Protein AF-0000000076593995 (afdb_homodimer)

Organism: Saccharopolyspora spinosa (NCBI:txid60894)

Solvent-accessible surface area (backbone atoms only — not comparable to full-atom values): 10752 Å² total; per-residue (Å²): 132,78,70,62,61,59,55,55,51,54,50,50,51,49,49,51,52,49,52,53,45,51,51,53,41,52,53,42,49,52,49,44,52,52,41,50,53,51,43,52,53,44,51,52,49,40,23,54,47,40,37,48,39,24,49,47,29,43,75,71,74,43,63,61,73,55,68,71,59,53,50,52,48,37,57,72,29,42,87,59,43,74,54,16,43,54,48,34,51,42,53,53,50,53,18,68,48,81,71,78,123,133,79,69,62,61,58,54,53,51,53,51,50,52,52,50,52,51,49,50,51,44,51,51,51,41,53,53,42,50,53,49,44,53,52,41,50,54,50,44,50,52,44,51,53,50,41,22,53,45,40,35,50,40,26,51,48,29,43,74,70,72,42,62,60,73,54,66,72,58,52,51,51,50,36,58,72,28,42,87,59,42,74,54,17,42,53,48,33,49,42,53,54,50,54,18,68,48,82,69,77,124

Secondary structure (DSSP, 8-state):
-TTHHHHHHHHHHHHHHHHHHHHHHHHHHHHHHHHHHHHHHHHHHHHHHHHHHHHHHHHTT--S--HHHHHHHHHHTGGGTHHHHHHHHHHHHHHH-----/-TTHHHHHHHHHHHHHHHHHHHHHHHHHHHHHHHHHHHHHHHHHHHHHHHHHHHHHHHHTT--S--HHHHHHHHHHTGGGTHHHHHHHHHHHHHHH-----

InterPro domains:
  IPR002701 Chorismate mutase II, prokaryotic-type [PF01817] (29-83)
  IPR002701 Chorismate mutase II, prokaryotic-type [PS51168] (19-101)
  IPR002701 Chorismate mutase II, prokaryotic-type [SM00830] (29-89)
  IPR010958 Chorismate mutase, high GC Gram-positive bacteria/archaeal [TIGR01808] (25-97)
  IPR036263 Chorismate mutase type II superfamily [SSF48600] (22-83)
  IPR036979 Chorismate mutase domain superfamily [G3DSA:1.20.59.10] (12-100)

Sequence (202 aa):
MNATVDGDQQQSESASAKQAAAEAISNFREEIDHLDAEILRLVKRRAEVSRQVGQARMAAGGPRIVYNREMDVLARYRELGPEGRELAMILLRLGRGRLGHMNATVDGDQQQSESASAKQAAAEAISNFREEIDHLDAEILRLVKRRAEVSRQVGQARMAAGGPRIVYNREMDVLARYRELGPEGRELAMILLRLGRGRLGH

Radius of gyration: 25.55 Å; Cα contacts (8 Å, |Δi|>4): 150; chains: 2; bounding box: 29×110×51 Å

Foldseek 3Di:
DPVVVVVVVVVVVVVVVVVVVVVVVVVVVVVVVVVVVVVVVVLVVLLVVLLVQLVVQVVVVHHSDDVVVLVVLQVVQCVVPPVSNVVSVVSVVSNVPDPDD/DPVPVVVVVVVVVVVVVVVVVVVVVVVVVVVVVVVVVVVVVVLVVLLVVLLVQLVVQVVVVHHSDDVVVLVVLQVVQCVVPPVSNVVSVVSVVSNNPDPDD

Structure (mmCIF, N/CA/C/O backbone):
data_AF-0000000076593995-model_v1
#
loop_
_entity.id
_entity.type
_entity.pdbx_description
1 polymer 'Chorismate mutase'
#
loop_
_atom_site.group_PDB
_atom_site.id
_atom_site.type_symbol
_atom_site.label_atom_id
_atom_site.label_alt_id
_atom_site.label_comp_id
_atom_site.label_asym_id
_atom_site.label_entity_id
_atom_site.label_seq_id
_atom_site.pdbx_PDB_ins_code
_atom_site.Cartn_x
_atom_site.Cartn_y
_atom_site.Cartn_z
_atom_site.occupancy
_atom_site.B_iso_or_equiv
_atom_site.auth_seq_id
_atom_site.auth_comp_id
_atom_site.auth_asym_id
_atom_site.auth_atom_id
_atom_site.pdbx_PDB_model_num
ATOM 1 N N . MET A 1 1 ? -4.336 -55.625 -26.953 1 42.84 1 MET A N 1
ATOM 2 C CA . MET A 1 1 ? -3.762 -54.469 -27.656 1 42.84 1 MET A CA 1
ATOM 3 C C . MET A 1 1 ? -4.445 -53.188 -27.234 1 42.84 1 MET A C 1
ATOM 5 O O . MET A 1 1 ? -4.344 -52.188 -27.922 1 42.84 1 MET A O 1
ATOM 9 N N . ASN A 1 2 ? -5.492 -53.219 -26.391 1 51.91 2 ASN A N 1
ATOM 10 C CA . ASN A 1 2 ? -6.395 -52.156 -26 1 51.91 2 ASN A CA 1
ATOM 11 C C . ASN A 1 2 ? -5.703 -51.156 -25.078 1 51.91 2 ASN A C 1
ATOM 13 O O . ASN A 1 2 ? -6.367 -50.438 -24.312 1 51.91 2 ASN A O 1
ATOM 17 N N . ALA A 1 3 ? -4.449 -51.219 -24.844 1 63.91 3 ALA A N 1
ATOM 18 C CA . ALA A 1 3 ? -3.684 -50.375 -23.938 1 63.91 3 ALA A CA 1
ATOM 19 C C . ALA A 1 3 ? -3.621 -48.938 -24.422 1 63.91 3 ALA A C 1
ATOM 21 O O . ALA A 1 3 ? -3.113 -48.062 -23.734 1 63.91 3 ALA A O 1
ATOM 22 N N . THR A 1 4 ? -3.951 -48.688 -25.688 1 59.22 4 THR A N 1
ATOM 23 C CA . THR A 1 4 ? -3.652 -47.406 -26.281 1 59.22 4 THR A CA 1
ATOM 24 C C . THR A 1 4 ? -4.676 -46.344 -25.844 1 59.22 4 THR A C 1
ATOM 26 O O . THR A 1 4 ? -4.402 -45.156 -25.859 1 59.22 4 THR A O 1
ATOM 29 N N . VAL A 1 5 ? -5.918 -46.781 -25.422 1 61.06 5 VAL A N 1
ATOM 30 C CA . VAL A 1 5 ? -6.992 -45.812 -25.172 1 61.06 5 VAL A CA 1
ATOM 31 C C . VAL A 1 5 ? -6.719 -45.062 -23.859 1 61.06 5 VAL A C 1
ATOM 33 O O . VAL A 1 5 ? -7.121 -43.906 -23.703 1 61.06 5 VAL A O 1
ATOM 36 N N . ASP A 1 6 ? -5.957 -45.875 -22.984 1 62.78 6 ASP A N 1
ATOM 37 C CA . ASP A 1 6 ? -5.797 -45.219 -21.688 1 62.78 6 ASP A CA 1
ATOM 38 C C . ASP A 1 6 ? -4.836 -44.031 -21.781 1 62.78 6 ASP A C 1
ATOM 40 O O . ASP A 1 6 ? -4.965 -43.062 -21.031 1 62.78 6 ASP A O 1
ATOM 44 N N . GLY A 1 7 ? -3.949 -44.125 -22.766 1 65.38 7 GLY A N 1
ATOM 45 C CA . GLY A 1 7 ? -2.959 -43.062 -22.906 1 65.38 7 GLY A CA 1
ATOM 46 C C . GLY A 1 7 ? -3.547 -41.75 -23.406 1 65.38 7 GLY A C 1
ATOM 47 O O . GLY A 1 7 ? -3.17 -40.688 -22.938 1 65.38 7 GLY A O 1
ATOM 48 N N . ASP A 1 8 ? -4.578 -41.938 -24.312 1 66.62 8 ASP A N 1
ATOM 49 C CA . ASP A 1 8 ? -5.184 -40.75 -24.906 1 66.62 8 ASP A CA 1
ATOM 50 C C . ASP A 1 8 ? -6.039 -40 -23.891 1 66.62 8 ASP A C 1
ATOM 52 O O . ASP A 1 8 ? -6.066 -38.75 -23.875 1 66.62 8 ASP A O 1
ATOM 56 N N . GLN A 1 9 ? -6.707 -40.812 -23.016 1 65.56 9 GLN A N 1
ATOM 57 C CA . GLN A 1 9 ? -7.574 -40.188 -22.016 1 65.56 9 GLN A CA 1
ATOM 58 C C . GLN A 1 9 ? -6.758 -39.469 -20.953 1 65.56 9 GLN A C 1
ATOM 60 O O . GLN A 1 9 ? -7.137 -38.375 -20.516 1 65.56 9 GLN A O 1
ATOM 65 N N . GLN A 1 10 ? -5.641 -40.094 -20.531 1 70.25 10 GLN A N 1
ATOM 66 C CA . GLN A 1 10 ? -4.777 -39.438 -19.547 1 70.25 10 GLN A CA 1
ATOM 67 C C . GLN A 1 10 ? -4.141 -38.188 -20.109 1 70.25 10 GLN A C 1
ATOM 69 O O . GLN A 1 10 ? -4.016 -37.188 -19.406 1 70.25 10 GLN A O 1
ATOM 74 N N . GLN A 1 11 ? -3.83 -38.281 -21.391 1 70.88 11 GLN A N 1
ATOM 75 C CA . GLN A 1 11 ? -3.25 -37.094 -22.031 1 70.88 11 GLN A CA 1
ATOM 76 C C . GLN A 1 11 ? -4.285 -35.969 -22.188 1 70.88 11 GLN A C 1
ATOM 78 O O . GLN A 1 11 ? -3.969 -34.812 -22.031 1 70.88 11 GLN A O 1
ATOM 83 N N . SER A 1 12 ? -5.605 -36.406 -22.531 1 74.88 12 SER A N 1
ATOM 84 C CA . SER A 1 12 ? -6.68 -35.438 -22.703 1 74.88 12 SER A CA 1
ATOM 85 C C . SER A 1 12 ? -7.047 -34.781 -21.375 1 74.88 12 SER A C 1
ATOM 87 O O . SER A 1 12 ? -7.273 -33.562 -21.312 1 74.88 12 SER A O 1
ATOM 89 N N . GLU A 1 13 ? -7.043 -35.531 -20.25 1 72.5 13 GLU A N 1
ATOM 90 C CA . GLU A 1 13 ? -7.359 -34.969 -18.938 1 72.5 13 GLU A CA 1
ATOM 91 C C . GLU A 1 13 ? -6.254 -34.062 -18.438 1 72.5 13 GLU A C 1
ATOM 93 O O . GLU A 1 13 ? -6.535 -33 -17.875 1 72.5 13 GLU A O 1
ATOM 98 N N . SER A 1 14 ? -5.094 -34.531 -18.766 1 77.56 14 SER A N 1
ATOM 99 C CA . SER A 1 14 ? -3.939 -33.719 -18.391 1 77.56 14 SER A CA 1
ATOM 100 C C . SER A 1 14 ? -3.924 -32.406 -19.172 1 77.56 14 SER A C 1
ATOM 102 O O . SER A 1 14 ? -3.662 -31.359 -18.594 1 77.56 14 SER A O 1
ATOM 104 N N . ALA A 1 15 ? -4.355 -32.469 -20.391 1 82 15 ALA A N 1
ATOM 105 C CA . ALA A 1 15 ? -4.406 -31.266 -21.219 1 82 15 ALA A CA 1
ATOM 106 C C . ALA A 1 15 ? -5.52 -30.328 -20.766 1 82 15 ALA A C 1
ATOM 108 O O . ALA A 1 15 ? -5.34 -29.109 -20.75 1 82 15 ALA A O 1
ATOM 109 N N . SER A 1 16 ? -6.602 -30.891 -20.453 1 83.12 16 SER A N 1
ATOM 110 C CA . SER A 1 16 ? -7.73 -30.094 -19.969 1 83.12 16 SER A CA 1
ATOM 111 C C . SER A 1 16 ? -7.422 -29.438 -18.625 1 83.12 16 SER A C 1
ATOM 113 O O . SER A 1 16 ? -7.777 -28.281 -18.391 1 83.12 16 SER A O 1
ATOM 115 N N . ALA A 1 17 ? -6.809 -30.172 -17.75 1 83.12 17 ALA A N 1
ATOM 116 C CA . ALA A 1 17 ? -6.414 -29.641 -16.453 1 83.12 17 ALA A CA 1
ATOM 117 C C . ALA A 1 17 ? -5.371 -28.547 -16.594 1 83.12 17 ALA A C 1
ATOM 119 O O . ALA A 1 17 ? -5.422 -27.531 -15.883 1 83.12 17 ALA A O 1
ATOM 120 N N . LYS A 1 18 ? -4.551 -28.688 -17.453 1 85 18 LYS A N 1
ATOM 121 C CA . LYS A 1 18 ? -3.529 -27.688 -17.703 1 85 18 LYS A CA 1
ATOM 122 C C . LYS A 1 18 ? -4.148 -26.406 -18.281 1 85 18 LYS A C 1
ATOM 124 O O . LYS A 1 18 ? -3.742 -25.297 -17.922 1 85 18 LYS A O 1
ATOM 129 N N . GLN A 1 19 ? -5.098 -26.516 -19.141 1 87.62 19 GLN A N 1
ATOM 130 C CA . GLN A 1 19 ? -5.781 -25.344 -19.703 1 87.62 19 GLN A CA 1
ATOM 131 C C . GLN A 1 19 ? -6.57 -24.609 -18.625 1 87.62 19 GLN A C 1
ATOM 133 O O . GLN A 1 19 ? -6.586 -23.375 -18.609 1 87.62 19 GLN A O 1
ATOM 138 N N . ALA A 1 20 ? -7.215 -25.344 -17.781 1 88.5 20 ALA A N 1
ATOM 139 C CA . ALA A 1 20 ? -7.969 -24.734 -16.688 1 88.5 20 ALA A CA 1
ATOM 140 C C . ALA A 1 20 ? -7.043 -23.984 -15.742 1 88.5 20 ALA A C 1
ATOM 142 O O . ALA A 1 20 ? -7.383 -22.891 -15.273 1 88.5 20 ALA A O 1
ATOM 143 N N . ALA A 1 21 ? -5.91 -24.531 -15.5 1 89 21 ALA A N 1
ATOM 144 C CA . ALA A 1 21 ? -4.93 -23.859 -14.648 1 89 21 ALA A CA 1
ATOM 145 C C . ALA A 1 21 ? -4.418 -22.578 -15.289 1 89 21 ALA A C 1
ATOM 147 O O . ALA A 1 21 ? -4.27 -21.562 -14.617 1 89 21 ALA A O 1
ATOM 148 N N . ALA A 1 22 ? -4.246 -22.641 -16.5 1 91.75 22 ALA A N 1
ATOM 149 C CA . ALA A 1 22 ? -3.76 -21.484 -17.219 1 91.75 22 ALA A CA 1
ATOM 150 C C . ALA A 1 22 ? -4.793 -20.359 -17.219 1 91.75 22 ALA A C 1
ATOM 152 O O . ALA A 1 22 ? -4.441 -19.188 -17.062 1 91.75 22 ALA A O 1
ATOM 153 N N . GLU A 1 23 ? -5.977 -20.703 -17.391 1 93.5 23 GLU A N 1
ATOM 154 C CA . GLU A 1 23 ? -7.051 -19.719 -17.359 1 93.5 23 GLU A CA 1
ATOM 155 C C . GLU A 1 23 ? -7.207 -19.109 -15.961 1 93.5 23 GLU A C 1
ATOM 157 O O . GLU A 1 23 ? -7.41 -17.906 -15.82 1 93.5 23 GLU A O 1
ATOM 162 N N . ALA A 1 24 ? -7.121 -19.938 -14.984 1 93.31 24 ALA A N 1
ATOM 163 C CA . ALA A 1 24 ? -7.203 -19.453 -13.609 1 93.31 24 ALA A CA 1
ATOM 164 C C . ALA A 1 24 ? -6.074 -18.469 -13.297 1 93.31 24 ALA A C 1
ATOM 166 O O . ALA A 1 24 ? -6.305 -17.422 -12.695 1 93.31 24 ALA A O 1
ATOM 167 N N . ILE A 1 25 ? -4.934 -18.781 -13.766 1 95.94 25 ILE A N 1
ATOM 168 C CA . ILE A 1 25 ? -3.773 -17.938 -13.523 1 95.94 25 ILE A CA 1
ATOM 169 C C . ILE A 1 25 ? -3.955 -16.594 -14.234 1 95.94 25 ILE A C 1
ATOM 171 O O . ILE A 1 25 ? -3.67 -15.539 -13.656 1 95.94 25 ILE A O 1
ATOM 175 N N . SER A 1 26 ? -4.453 -16.672 -15.414 1 96.12 26 SER A N 1
ATOM 176 C CA . SER A 1 26 ? -4.707 -15.438 -16.156 1 96.12 26 SER A CA 1
ATOM 177 C C . SER A 1 26 ? -5.711 -14.555 -15.43 1 96.12 26 SER A C 1
ATOM 179 O O . SER A 1 26 ? -5.52 -13.344 -15.328 1 96.12 26 SER A O 1
ATOM 181 N N . ASN A 1 27 ? -6.738 -15.141 -14.906 1 97 27 ASN A N 1
ATOM 182 C CA . ASN A 1 27 ? -7.742 -14.406 -14.148 1 97 27 ASN A CA 1
ATOM 183 C C . ASN A 1 27 ? -7.152 -13.812 -12.867 1 97 27 ASN A C 1
ATOM 185 O O . ASN A 1 27 ? -7.461 -12.672 -12.508 1 97 27 ASN A O 1
ATOM 189 N N . PHE A 1 28 ? -6.348 -14.539 -12.195 1 97.06 28 PHE A N 1
ATOM 190 C CA . PHE A 1 28 ? -5.68 -14.055 -10.992 1 97.06 28 PHE A CA 1
ATOM 191 C C . PHE A 1 28 ? -4.77 -12.875 -11.32 1 97.06 28 PHE A C 1
ATOM 193 O O . PHE A 1 28 ? -4.723 -11.898 -10.562 1 97.06 28 PHE A O 1
ATOM 200 N N . ARG A 1 29 ? -4.164 -12.914 -12.438 1 96.69 29 ARG A N 1
ATOM 201 C CA . ARG A 1 29 ? -3.258 -11.844 -12.836 1 96.69 29 ARG A CA 1
ATOM 202 C C . ARG A 1 29 ? -4.027 -10.562 -13.141 1 96.69 29 ARG A C 1
ATOM 204 O O . ARG A 1 29 ? -3.566 -9.461 -12.82 1 96.69 29 ARG A O 1
ATOM 211 N N . GLU A 1 30 ? -5.129 -10.719 -13.719 1 98 30 GLU A N 1
ATOM 212 C CA . GLU A 1 30 ? -5.977 -9.555 -13.961 1 98 30 GLU A CA 1
ATOM 213 C C . GLU A 1 30 ? -6.441 -8.93 -12.648 1 98 30 GLU A C 1
ATO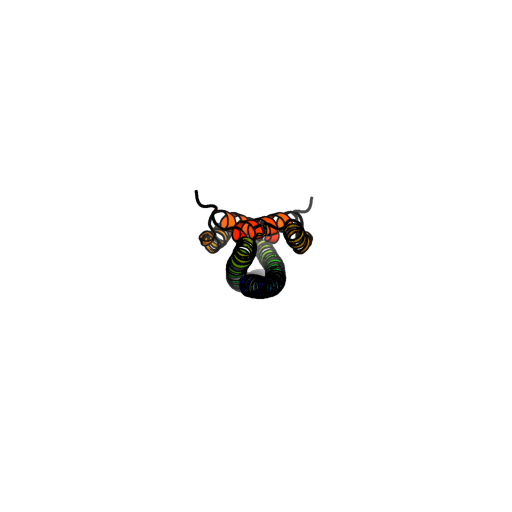M 215 O O . GLU A 1 30 ? -6.496 -7.703 -12.523 1 98 30 GLU A O 1
ATOM 220 N N . GLU A 1 31 ? -6.746 -9.75 -11.75 1 98.62 31 GLU A N 1
ATOM 221 C CA . GLU A 1 31 ? -7.152 -9.234 -10.445 1 98.62 31 GLU A CA 1
ATOM 222 C C . GLU A 1 31 ? -6 -8.508 -9.758 1 98.62 31 GLU A C 1
ATOM 224 O O . GLU A 1 31 ? -6.191 -7.426 -9.195 1 98.62 31 GLU A O 1
ATOM 229 N N . ILE A 1 32 ? -4.812 -9.086 -9.797 1 98.69 32 ILE A N 1
ATOM 230 C CA . ILE A 1 32 ? -3.641 -8.461 -9.188 1 98.69 32 ILE A CA 1
ATOM 231 C C . ILE A 1 32 ? -3.377 -7.109 -9.844 1 98.69 32 ILE A C 1
ATOM 233 O O . ILE A 1 32 ? -3.074 -6.129 -9.164 1 98.69 32 ILE A O 1
ATOM 237 N N . ASP A 1 33 ? -3.572 -7.074 -11.164 1 98.62 33 ASP A N 1
ATOM 238 C CA . ASP A 1 33 ? -3.371 -5.816 -11.875 1 98.62 33 ASP A CA 1
ATOM 239 C C . ASP A 1 33 ? -4.367 -4.758 -11.406 1 98.62 33 ASP A C 1
ATOM 241 O O . ASP A 1 33 ? -4 -3.592 -11.227 1 98.62 33 ASP A O 1
ATOM 245 N N . HIS A 1 34 ? -5.559 -5.129 -11.219 1 98.75 34 HIS A N 1
ATOM 246 C CA . HIS A 1 34 ? -6.578 -4.223 -10.719 1 98.75 34 HIS A CA 1
ATOM 247 C C . HIS A 1 34 ? -6.266 -3.779 -9.289 1 98.75 34 HIS A C 1
ATOM 249 O O . HIS A 1 34 ? -6.34 -2.588 -8.977 1 98.75 34 HIS A O 1
ATOM 255 N N . LEU A 1 35 ? -5.898 -4.688 -8.414 1 98.88 35 LEU A N 1
ATOM 256 C CA . LEU A 1 35 ? -5.559 -4.375 -7.031 1 98.88 35 LEU A CA 1
ATOM 257 C C . LEU A 1 35 ? -4.367 -3.426 -6.961 1 98.88 35 LEU A C 1
ATOM 259 O O . LEU A 1 35 ? -4.383 -2.459 -6.195 1 98.88 35 LEU A O 1
ATOM 263 N N . ASP A 1 36 ? -3.418 -3.689 -7.855 1 98.88 36 ASP A N 1
ATOM 264 C CA . ASP A 1 36 ? -2.246 -2.82 -7.887 1 98.88 36 ASP A CA 1
ATOM 265 C C . ASP A 1 36 ? -2.627 -1.398 -8.289 1 98.88 36 ASP A C 1
ATOM 267 O O . ASP A 1 36 ? -2.131 -0.429 -7.715 1 98.88 36 ASP A O 1
ATOM 271 N N . ALA A 1 37 ? -3.467 -1.284 -9.258 1 98.81 37 ALA A N 1
ATOM 272 C CA . ALA A 1 37 ? -3.902 0.037 -9.703 1 98.81 37 ALA A CA 1
ATOM 273 C C . ALA A 1 37 ? -4.633 0.78 -8.586 1 98.81 37 ALA A C 1
ATOM 275 O O . ALA A 1 37 ? -4.414 1.978 -8.383 1 98.81 37 ALA A O 1
ATOM 276 N N . GLU A 1 38 ? -5.414 0.073 -7.859 1 98.88 38 GLU A N 1
ATOM 277 C CA . GLU A 1 38 ? -6.172 0.685 -6.773 1 98.88 38 GLU A CA 1
ATOM 278 C C . GLU A 1 38 ? -5.266 1.047 -5.602 1 98.88 38 GLU A C 1
ATOM 280 O O . GLU A 1 38 ? -5.406 2.115 -5.004 1 98.88 38 GLU A O 1
ATOM 285 N N . ILE A 1 39 ? -4.344 0.194 -5.266 1 98.94 39 ILE A N 1
ATOM 286 C CA . ILE A 1 39 ? -3.396 0.466 -4.191 1 98.94 39 ILE A CA 1
ATOM 287 C C . ILE A 1 39 ? -2.584 1.716 -4.527 1 98.94 39 ILE A C 1
ATOM 289 O O . ILE A 1 39 ? -2.443 2.613 -3.695 1 98.94 39 ILE A O 1
ATOM 293 N N . LEU A 1 40 ? -2.162 1.77 -5.77 1 98.94 40 LEU A N 1
ATOM 294 C CA . LEU A 1 40 ? -1.374 2.92 -6.199 1 98.94 40 LEU A CA 1
ATOM 295 C C . LEU A 1 40 ? -2.195 4.203 -6.113 1 98.94 40 LEU A C 1
ATOM 297 O O . LEU A 1 40 ? -1.705 5.227 -5.633 1 98.94 40 LEU A O 1
ATOM 301 N N . ARG A 1 41 ? -3.414 4.141 -6.547 1 98.88 41 ARG A N 1
ATOM 302 C CA . ARG A 1 41 ? -4.301 5.301 -6.484 1 98.88 41 ARG A CA 1
ATOM 303 C C . ARG A 1 41 ? -4.492 5.766 -5.047 1 98.88 41 ARG A C 1
ATOM 305 O O . ARG A 1 41 ? -4.398 6.961 -4.758 1 98.88 41 ARG A O 1
ATOM 312 N N . LEU A 1 42 ? -4.703 4.883 -4.152 1 98.94 42 LEU A N 1
ATOM 313 C CA . LEU A 1 42 ? -4.953 5.215 -2.754 1 98.94 42 LEU A CA 1
ATOM 314 C C . LEU A 1 42 ? -3.686 5.738 -2.086 1 98.94 42 LEU A C 1
ATOM 316 O O . LEU A 1 42 ? -3.746 6.664 -1.272 1 98.94 42 LEU A O 1
ATOM 320 N N . VAL A 1 43 ? -2.545 5.199 -2.445 1 98.94 43 VAL A N 1
ATOM 321 C CA . VAL A 1 43 ? -1.271 5.637 -1.886 1 98.94 43 VAL A CA 1
ATOM 322 C C . VAL A 1 43 ? -0.983 7.074 -2.314 1 98.94 43 VAL A C 1
ATOM 324 O O . VAL A 1 43 ? -0.556 7.895 -1.5 1 98.94 43 VAL A O 1
ATOM 327 N N . LYS A 1 44 ? -1.277 7.395 -3.539 1 98.81 44 LYS A N 1
ATOM 328 C CA . LYS A 1 44 ? -1.071 8.75 -4.031 1 98.81 44 LYS A CA 1
ATOM 329 C C . LYS A 1 44 ? -2.006 9.742 -3.332 1 98.81 44 LYS A C 1
ATOM 331 O O . LYS A 1 44 ? -1.582 10.828 -2.932 1 98.81 44 LYS A O 1
ATOM 336 N N . ARG A 1 45 ? -3.191 9.305 -3.172 1 98.88 45 ARG A N 1
ATOM 337 C CA . ARG A 1 45 ? -4.137 10.164 -2.465 1 98.88 45 ARG A CA 1
ATOM 338 C C . ARG A 1 45 ? -3.715 10.367 -1.013 1 98.88 45 ARG A C 1
ATOM 340 O O . ARG A 1 45 ? -3.76 11.484 -0.493 1 98.88 45 ARG A O 1
ATOM 347 N N . ARG A 1 46 ? -3.297 9.391 -0.38 1 98.81 46 ARG A N 1
ATOM 348 C CA . ARG A 1 46 ? -2.855 9.453 1.009 1 98.81 46 ARG A CA 1
ATOM 349 C C . ARG A 1 46 ? -1.672 10.398 1.166 1 98.81 46 ARG A C 1
ATOM 351 O O . ARG A 1 46 ? -1.597 11.148 2.141 1 98.81 46 ARG A O 1
ATOM 358 N N . ALA A 1 47 ? -0.778 10.273 0.228 1 98.56 47 ALA A N 1
ATOM 359 C CA . ALA A 1 47 ? 0.388 11.156 0.273 1 98.56 47 ALA A CA 1
ATOM 360 C C . ALA A 1 47 ? -0.021 12.617 0.134 1 98.56 47 ALA A C 1
ATOM 362 O O . ALA A 1 47 ? 0.484 13.484 0.854 1 98.56 47 ALA A O 1
ATOM 363 N N . GLU A 1 48 ? -0.945 12.828 -0.748 1 98.38 48 GLU A N 1
ATOM 364 C CA . GLU A 1 48 ? -1.448 14.18 -0.963 1 98.38 48 GLU A CA 1
ATOM 365 C C . GLU A 1 48 ? -2.109 14.727 0.297 1 98.38 48 GLU A C 1
ATOM 367 O O . GLU A 1 48 ? -1.811 15.844 0.724 1 98.38 48 GLU A O 1
ATOM 372 N N . VAL A 1 49 ? -2.934 13.961 0.903 1 98.62 49 VAL A N 1
ATOM 373 C CA . VAL A 1 49 ? -3.65 14.383 2.102 1 98.62 49 VAL A CA 1
ATOM 374 C C . VAL A 1 49 ? -2.666 14.578 3.252 1 98.62 49 VAL A C 1
ATOM 376 O O . VAL A 1 49 ? -2.785 15.531 4.023 1 98.62 49 VAL A O 1
ATOM 379 N N . SER A 1 50 ? -1.729 13.742 3.373 1 98.38 50 SER A N 1
ATOM 380 C CA . SER A 1 50 ? -0.714 13.852 4.418 1 98.38 50 SER A CA 1
ATOM 381 C C . SER A 1 50 ? 0.078 15.148 4.289 1 98.38 50 SER A C 1
ATOM 383 O O . SER A 1 50 ? 0.367 15.805 5.289 1 98.38 50 SER A O 1
ATOM 385 N N . ARG A 1 51 ? 0.364 15.516 3.09 1 96.88 51 ARG A N 1
ATOM 386 C CA . ARG A 1 51 ? 1.073 16.766 2.865 1 96.88 51 ARG A CA 1
ATOM 387 C C . ARG A 1 51 ? 0.217 17.969 3.273 1 96.88 51 ARG A C 1
ATOM 389 O O . ARG A 1 51 ? 0.719 18.922 3.867 1 96.88 51 ARG A O 1
ATOM 396 N N . GLN A 1 52 ? -1.012 17.844 3.004 1 96.62 52 GLN A N 1
ATOM 397 C CA . GLN A 1 52 ? -1.931 18.922 3.381 1 96.62 52 GLN A CA 1
ATOM 398 C C . GLN A 1 52 ? -2.021 19.062 4.898 1 96.62 52 GLN A C 1
ATOM 400 O O . GLN A 1 52 ? -2.072 20.172 5.422 1 96.62 52 GLN A O 1
ATOM 405 N N . VAL A 1 53 ? -2.002 17.953 5.594 1 97.19 53 VAL A N 1
ATOM 406 C CA . VAL A 1 53 ? -1.982 17.969 7.051 1 97.19 53 VAL A CA 1
ATOM 407 C C . VAL A 1 53 ? -0.73 18.688 7.543 1 97.19 53 VAL A C 1
ATOM 409 O O . VAL A 1 53 ? -0.811 19.578 8.398 1 97.19 53 VAL A O 1
ATOM 412 N N . GLY A 1 54 ? 0.405 18.266 6.973 1 95.31 54 GLY A N 1
ATOM 413 C CA . GLY A 1 54 ? 1.659 18.891 7.367 1 95.31 54 GLY A CA 1
ATOM 414 C C . GLY A 1 54 ? 1.681 20.391 7.141 1 95.31 54 GLY A C 1
ATOM 415 O O . GLY A 1 54 ? 2.119 21.141 8.008 1 95.31 54 GLY A O 1
ATOM 416 N N . GLN A 1 55 ? 1.136 20.797 6.062 1 94 55 GLN A N 1
ATOM 417 C CA . GLN A 1 55 ? 1.09 22.219 5.719 1 94 55 GLN A CA 1
ATOM 418 C C . GLN A 1 55 ? 0.179 22.984 6.672 1 94 55 GLN A C 1
ATOM 420 O O . GLN A 1 55 ? 0.525 24.078 7.125 1 94 55 GLN A O 1
ATOM 425 N N . ALA A 1 56 ? -0.92 22.438 6.938 1 94.06 56 ALA A N 1
ATOM 426 C CA . ALA A 1 56 ? -1.865 23.078 7.848 1 94.06 56 ALA A CA 1
ATOM 427 C C . ALA A 1 56 ? -1.271 23.219 9.25 1 94.06 56 ALA A C 1
ATOM 429 O O . ALA A 1 56 ? -1.45 24.234 9.906 1 94.06 56 ALA A O 1
ATOM 430 N N . ARG A 1 57 ? -0.596 22.25 9.695 1 95.25 57 ARG A N 1
ATOM 431 C CA . ARG A 1 57 ? 0.03 22.297 11.016 1 95.25 57 ARG A CA 1
ATOM 432 C C . ARG A 1 57 ? 1.11 23.375 11.07 1 95.25 57 ARG A C 1
ATOM 434 O O . ARG A 1 57 ? 1.157 24.156 12.016 1 95.25 57 ARG A O 1
ATOM 441 N N . MET A 1 58 ? 1.89 23.375 10.031 1 93.56 58 MET A N 1
ATOM 442 C CA . MET A 1 58 ? 2.969 24.359 9.984 1 93.56 58 MET A CA 1
ATOM 443 C C . MET A 1 58 ? 2.41 25.781 9.953 1 93.56 58 MET A C 1
ATOM 445 O O . MET A 1 58 ? 2.928 26.672 10.625 1 93.56 58 MET A O 1
ATOM 449 N N . ALA A 1 59 ? 1.346 25.953 9.219 1 91.44 59 ALA A N 1
ATOM 450 C CA . ALA A 1 59 ? 0.703 27.25 9.102 1 91.44 59 ALA A CA 1
ATOM 451 C C . ALA A 1 59 ? 0.132 27.703 10.445 1 91.44 59 ALA A C 1
ATOM 453 O O . ALA A 1 59 ? 0.077 28.906 10.734 1 91.44 59 ALA A O 1
ATOM 454 N N . ALA A 1 60 ? -0.172 26.797 11.297 1 91 60 ALA A N 1
ATOM 455 C CA . ALA A 1 60 ? -0.756 27.094 12.602 1 91 60 ALA A CA 1
ATOM 456 C C . ALA A 1 60 ? 0.317 27.141 13.688 1 91 60 ALA A C 1
ATOM 458 O O . ALA A 1 60 ? 0.005 27.266 14.875 1 91 60 ALA A O 1
ATOM 459 N N . GLY A 1 61 ? 1.552 26.953 13.281 1 91.5 61 GLY A N 1
ATOM 460 C CA . GLY A 1 61 ? 2.66 27.094 14.211 1 91.5 61 GLY A CA 1
ATOM 461 C C . GLY A 1 61 ? 3.045 25.781 14.883 1 91.5 61 GLY A C 1
ATOM 462 O O . GLY A 1 61 ? 3.789 25.781 15.867 1 91.5 61 GLY A O 1
ATOM 463 N N . GLY A 1 62 ? 2.441 24.719 14.391 1 92.44 62 GLY A N 1
ATOM 464 C CA . GLY A 1 62 ? 2.766 23.406 14.938 1 92.44 62 GLY A CA 1
ATOM 465 C C . GLY A 1 62 ? 3.812 22.656 14.125 1 92.44 62 GLY A C 1
ATOM 466 O O . GLY A 1 62 ? 4.258 23.141 13.086 1 92.44 62 GLY A O 1
ATOM 467 N N . PRO A 1 63 ? 4.203 21.578 14.617 1 94.06 63 PRO A N 1
ATOM 468 C CA . PRO A 1 63 ? 5.191 20.766 13.891 1 94.06 63 PRO A CA 1
ATOM 469 C C . PRO A 1 63 ? 4.602 20.062 12.672 1 94.06 63 PRO A C 1
ATOM 471 O O . PRO A 1 63 ? 3.416 19.734 12.656 1 94.06 63 PRO A O 1
ATOM 474 N N . ARG A 1 64 ? 5.406 19.859 11.742 1 93.94 64 ARG A N 1
ATOM 475 C CA . ARG A 1 64 ? 4.984 19.141 10.539 1 93.94 64 ARG A CA 1
ATOM 476 C C . ARG A 1 64 ? 4.695 17.688 10.844 1 93.94 64 ARG A C 1
ATOM 478 O O . ARG A 1 64 ? 3.744 17.109 10.312 1 93.94 64 ARG A O 1
ATOM 485 N N . ILE A 1 65 ? 5.516 17.141 11.805 1 94.94 65 ILE A N 1
ATOM 486 C CA . ILE A 1 65 ? 5.426 15.727 12.133 1 94.94 65 ILE A CA 1
ATOM 487 C C . ILE A 1 65 ? 4.918 15.562 13.562 1 94.94 65 ILE A C 1
ATOM 489 O O . ILE A 1 65 ? 5.383 16.25 14.477 1 94.94 65 ILE A O 1
ATOM 493 N N . VAL A 1 66 ? 3.982 14.68 13.68 1 96.06 66 VAL A N 1
ATOM 494 C CA . VAL A 1 66 ? 3.41 14.375 14.992 1 96.06 66 VAL A CA 1
ATOM 495 C C . VAL A 1 66 ? 3.646 12.906 15.328 1 96.06 66 VAL A C 1
ATOM 497 O O . VAL A 1 66 ? 3.07 12.016 14.695 1 96.06 66 VAL A O 1
ATOM 500 N N . TYR A 1 67 ? 4.355 12.68 16.359 1 96.62 67 TYR A N 1
ATOM 501 C CA . TYR A 1 67 ? 4.875 11.359 16.688 1 96.62 67 TYR A CA 1
ATOM 502 C C . TYR A 1 67 ? 3.74 10.391 17 1 96.62 67 TYR A C 1
ATOM 504 O O . TYR A 1 67 ? 3.725 9.258 16.5 1 96.62 67 TYR A O 1
ATOM 512 N N . ASN A 1 68 ? 2.781 10.734 17.75 1 97.25 68 ASN A N 1
ATOM 513 C CA . ASN A 1 68 ? 1.681 9.852 18.125 1 97.25 68 ASN A CA 1
ATOM 514 C C . ASN A 1 68 ? 0.884 9.398 16.906 1 97.25 68 ASN A C 1
ATOM 516 O O . ASN A 1 68 ? 0.431 8.258 16.828 1 97.25 68 ASN A O 1
ATOM 520 N N . ARG A 1 69 ? 0.822 10.289 15.977 1 97.69 69 ARG A N 1
ATOM 521 C CA . ARG A 1 69 ? 0.129 9.938 14.742 1 97.69 69 ARG A CA 1
ATOM 522 C C . ARG A 1 69 ? 0.941 8.938 13.922 1 97.69 69 ARG A C 1
ATOM 524 O O . ARG A 1 69 ? 0.381 8.016 13.32 1 97.69 69 ARG A O 1
ATOM 531 N N . GLU A 1 70 ? 2.264 9.18 13.914 1 97.44 70 GLU A N 1
ATOM 532 C CA . GLU A 1 70 ? 3.129 8.227 13.227 1 97.44 70 GLU A CA 1
ATOM 533 C C . GLU A 1 70 ? 3.016 6.836 13.844 1 97.44 70 GLU A C 1
ATOM 535 O O . GLU A 1 70 ? 2.936 5.836 13.125 1 97.44 70 GLU A O 1
ATOM 540 N N . MET A 1 71 ? 2.926 6.805 15.164 1 98.06 71 MET A N 1
ATOM 541 C CA . MET A 1 71 ? 2.809 5.531 15.859 1 98.06 71 MET A CA 1
ATOM 542 C C . MET A 1 71 ? 1.48 4.852 15.539 1 98.06 71 MET A C 1
ATOM 544 O O . MET A 1 71 ? 1.421 3.631 15.398 1 98.06 71 MET A O 1
ATOM 548 N N . ASP A 1 72 ? 0.426 5.594 15.398 1 98.06 72 ASP A N 1
ATOM 549 C CA . ASP A 1 72 ? -0.879 5.055 15.031 1 98.06 72 ASP A CA 1
ATOM 550 C C . ASP A 1 72 ? -0.833 4.395 13.656 1 98.06 72 ASP A C 1
ATOM 552 O O . ASP A 1 72 ? -1.413 3.326 13.453 1 98.06 72 ASP A O 1
ATOM 556 N N . VAL A 1 73 ? -0.151 5.031 12.742 1 98.25 73 VAL A N 1
ATOM 557 C CA . VAL A 1 73 ? -0.029 4.488 11.391 1 98.25 73 VAL A CA 1
ATOM 558 C C . VAL A 1 73 ? 0.729 3.164 11.438 1 98.25 73 VAL A C 1
ATOM 560 O O . VAL A 1 73 ? 0.301 2.176 10.836 1 98.25 73 VAL A O 1
ATOM 563 N N . LEU A 1 74 ? 1.801 3.148 12.172 1 98.56 74 LEU A N 1
ATOM 564 C CA . LEU A 1 74 ? 2.588 1.926 12.297 1 98.56 74 LEU A CA 1
ATOM 565 C C . LEU A 1 74 ? 1.746 0.793 12.875 1 98.56 74 LEU A C 1
ATOM 567 O O . LEU A 1 74 ? 1.814 -0.343 12.398 1 98.56 74 LEU A O 1
ATOM 571 N N . ALA A 1 75 ? 0.948 1.097 13.812 1 98.5 75 ALA A N 1
ATOM 572 C CA . ALA A 1 75 ? 0.117 0.099 14.484 1 98.5 75 ALA A CA 1
ATOM 573 C C . ALA A 1 75 ? -0.914 -0.488 13.523 1 98.5 75 ALA A C 1
ATOM 575 O O . ALA A 1 75 ? -1.229 -1.679 13.594 1 98.5 75 ALA A O 1
ATOM 576 N N . ARG A 1 76 ? -1.41 0.22 12.6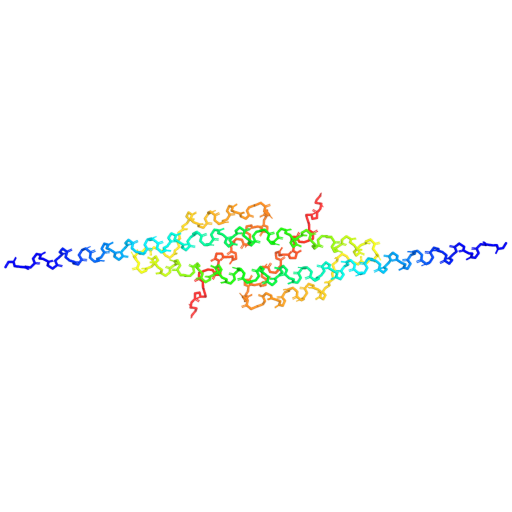48 1 98.25 76 ARG A N 1
ATOM 577 C CA . ARG A 1 76 ? -2.447 -0.212 11.719 1 98.25 76 ARG A CA 1
ATOM 578 C C . ARG A 1 76 ? -1.933 -1.311 10.797 1 98.25 76 ARG A C 1
ATOM 580 O O . ARG A 1 76 ? -2.682 -2.215 10.422 1 98.25 76 ARG A O 1
ATOM 587 N N . TYR A 1 77 ? -0.681 -1.229 10.5 1 98.69 77 TYR A N 1
ATOM 588 C CA . TYR A 1 77 ? -0.152 -2.158 9.508 1 98.69 77 TYR A CA 1
ATOM 589 C C . TYR A 1 77 ? 0.591 -3.309 10.18 1 98.69 77 TYR A C 1
ATOM 591 O O . TYR A 1 77 ? 1.15 -4.172 9.5 1 98.69 77 TYR A O 1
ATOM 599 N N . ARG A 1 78 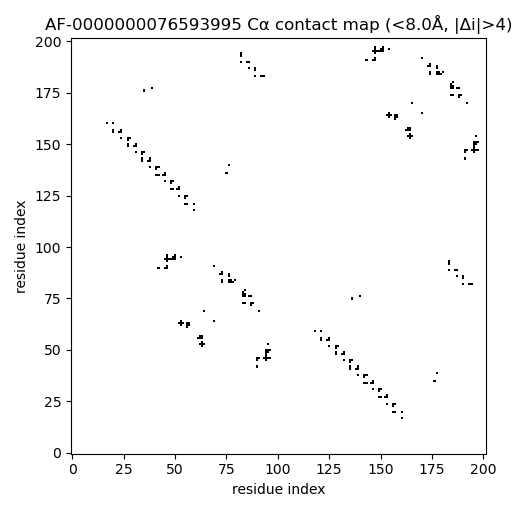? 0.521 -3.385 11.453 1 98.06 78 ARG A N 1
ATOM 600 C CA . ARG A 1 78 ? 1.314 -4.336 12.227 1 98.06 78 ARG A CA 1
ATOM 601 C C . ARG A 1 78 ? 0.888 -5.77 11.93 1 98.06 78 ARG A C 1
ATOM 603 O O . ARG A 1 78 ? 1.699 -6.691 12.016 1 98.06 78 ARG A O 1
ATOM 610 N N . GLU A 1 79 ? -0.313 -5.91 11.539 1 97.62 79 GLU A N 1
ATOM 611 C CA . GLU A 1 79 ? -0.819 -7.262 11.32 1 97.62 79 GLU A CA 1
ATOM 612 C C . GLU A 1 79 ? -0.139 -7.922 10.125 1 97.62 79 GLU A C 1
ATOM 614 O O . GLU A 1 79 ? -0.209 -9.141 9.953 1 97.62 79 GLU A O 1
ATOM 619 N N . LEU A 1 80 ? 0.531 -7.164 9.328 1 97.88 80 LEU A N 1
ATOM 620 C CA . LEU A 1 80 ? 1.233 -7.703 8.172 1 97.88 80 LEU A CA 1
ATOM 621 C C . LEU A 1 80 ? 2.664 -8.086 8.531 1 97.88 80 LEU A C 1
ATOM 623 O O . LEU A 1 80 ? 3.453 -8.453 7.66 1 97.88 80 LEU A O 1
ATOM 627 N N . GLY A 1 81 ? 3.008 -7.957 9.867 1 97 81 GLY A N 1
ATOM 628 C CA . GLY A 1 81 ? 4.348 -8.312 10.312 1 97 81 GLY A CA 1
ATOM 629 C C . GLY A 1 81 ? 5.395 -7.289 9.906 1 97 81 GLY A C 1
ATOM 630 O O . GLY A 1 81 ? 5.109 -6.094 9.828 1 97 81 GLY A O 1
ATOM 631 N N . PRO A 1 82 ? 6.602 -7.789 9.664 1 97.62 82 PRO A N 1
ATOM 632 C CA . PRO A 1 82 ? 7.68 -6.867 9.297 1 97.62 82 PRO A CA 1
ATOM 633 C C . PRO A 1 82 ? 7.387 -6.094 8.016 1 97.62 82 PRO A C 1
ATOM 635 O O . PRO A 1 82 ? 7.742 -4.918 7.902 1 97.62 82 PRO A O 1
ATOM 638 N N . GLU A 1 83 ? 6.711 -6.707 7.07 1 98.44 83 GLU A N 1
ATOM 639 C CA . GLU A 1 83 ? 6.359 -6.035 5.824 1 98.44 83 GLU A CA 1
ATOM 640 C C . GLU A 1 83 ? 5.383 -4.891 6.07 1 98.44 83 GLU A C 1
ATOM 642 O O . GLU A 1 83 ? 5.434 -3.865 5.387 1 98.44 83 GLU A O 1
ATOM 647 N N . GLY A 1 84 ? 4.535 -5.176 7.043 1 98.62 84 GLY A N 1
ATOM 648 C CA . GLY A 1 84 ? 3.604 -4.117 7.398 1 98.62 84 GLY A CA 1
ATOM 649 C C . GLY A 1 84 ? 4.289 -2.881 7.953 1 98.62 84 GLY A C 1
ATOM 650 O O . GLY A 1 84 ? 3.898 -1.755 7.641 1 98.62 84 GLY A O 1
ATOM 651 N N . ARG A 1 85 ? 5.281 -3.088 8.797 1 98.62 85 ARG A N 1
ATOM 652 C CA . ARG A 1 85 ? 6.043 -1.971 9.344 1 98.62 85 ARG A CA 1
ATOM 653 C C . ARG A 1 85 ? 6.746 -1.189 8.242 1 98.62 85 ARG A C 1
ATOM 655 O O . ARG A 1 85 ? 6.711 0.043 8.227 1 98.62 85 ARG A O 1
ATOM 662 N N . GLU A 1 86 ? 7.332 -1.886 7.332 1 98.69 86 GLU A N 1
ATOM 663 C CA . GLU A 1 86 ? 8.016 -1.235 6.215 1 98.69 86 GLU A CA 1
ATOM 664 C C . GLU A 1 86 ? 7.031 -0.451 5.352 1 98.69 86 GLU A C 1
ATOM 666 O O . GLU A 1 86 ? 7.324 0.667 4.926 1 98.69 86 GLU A O 1
ATOM 671 N N . LEU A 1 87 ? 5.871 -1.034 5.129 1 98.88 87 LEU A N 1
ATOM 672 C CA . LEU A 1 87 ? 4.84 -0.368 4.336 1 98.88 87 LEU A CA 1
ATOM 673 C C . LEU A 1 87 ? 4.395 0.928 5.004 1 98.88 87 LEU A C 1
ATOM 675 O O . LEU A 1 87 ? 4.312 1.971 4.352 1 98.88 87 LEU A O 1
ATOM 679 N N . ALA A 1 88 ? 4.195 0.812 6.23 1 98.88 88 ALA A N 1
ATOM 680 C CA . ALA A 1 88 ? 3.803 2.002 6.98 1 98.88 88 ALA A CA 1
ATOM 681 C C . ALA A 1 88 ? 4.863 3.094 6.871 1 98.88 88 ALA A C 1
ATOM 683 O O . ALA A 1 88 ? 4.539 4.266 6.652 1 98.88 88 ALA A O 1
ATOM 684 N N . MET A 1 89 ? 6.055 2.752 6.934 1 98.75 89 MET A N 1
ATOM 685 C CA . MET A 1 89 ? 7.156 3.711 6.875 1 98.75 89 MET A CA 1
ATOM 686 C C . MET A 1 89 ? 7.238 4.363 5.5 1 98.75 89 MET A C 1
ATOM 688 O O . MET A 1 89 ? 7.527 5.555 5.387 1 98.75 89 MET A O 1
ATOM 692 N N . ILE A 1 90 ? 7.012 3.578 4.531 1 98.75 90 ILE A N 1
ATOM 693 C CA . ILE A 1 90 ? 7.012 4.105 3.17 1 98.75 90 ILE A CA 1
ATOM 694 C C . ILE A 1 90 ? 5.895 5.137 3.016 1 98.75 90 ILE A C 1
ATOM 696 O O . ILE A 1 90 ? 6.109 6.211 2.449 1 98.75 90 ILE A O 1
ATOM 700 N N . LEU A 1 91 ? 4.703 4.809 3.543 1 98.81 91 LEU A N 1
ATOM 701 C CA . LEU A 1 91 ? 3.574 5.727 3.453 1 98.81 91 LEU A CA 1
ATOM 702 C C . LEU A 1 91 ? 3.875 7.031 4.188 1 98.81 91 LEU A C 1
ATOM 704 O O . LEU A 1 91 ? 3.543 8.117 3.697 1 98.81 91 LEU A O 1
ATOM 708 N N . LEU A 1 92 ? 4.484 6.918 5.305 1 98.56 92 LEU A N 1
ATOM 709 C CA . LEU A 1 92 ? 4.867 8.102 6.07 1 98.56 92 LEU A CA 1
ATOM 710 C C . LEU A 1 92 ? 5.883 8.938 5.305 1 98.56 92 LEU A C 1
ATOM 712 O O . LEU A 1 92 ? 5.75 10.164 5.215 1 98.56 92 LEU A O 1
ATOM 716 N N . ARG A 1 93 ? 6.844 8.258 4.672 1 97.56 93 ARG A N 1
ATOM 717 C CA . ARG A 1 93 ? 7.855 8.977 3.902 1 97.56 93 ARG A CA 1
ATOM 718 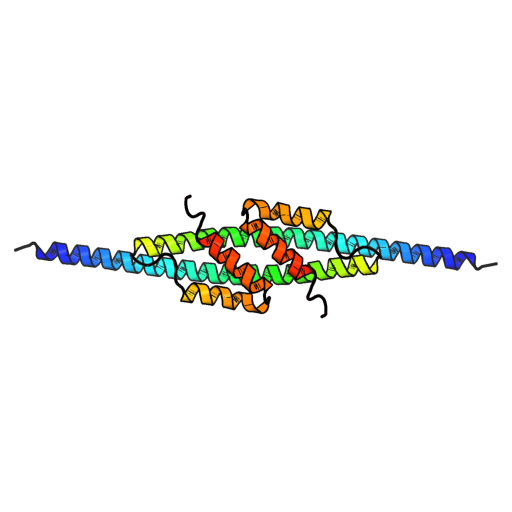C C . ARG A 1 93 ? 7.23 9.688 2.705 1 97.56 93 ARG A C 1
ATOM 720 O O . ARG A 1 93 ? 7.551 10.844 2.43 1 97.56 93 ARG A O 1
ATOM 727 N N . LEU A 1 94 ? 6.359 9.078 2.055 1 97.88 94 LEU A N 1
ATOM 728 C CA . LEU A 1 94 ? 5.691 9.664 0.895 1 97.88 94 LEU A CA 1
ATOM 729 C C . LEU A 1 94 ? 4.898 10.898 1.291 1 97.88 94 LEU A C 1
ATOM 731 O O . LEU A 1 94 ? 4.777 11.844 0.506 1 97.88 94 LEU A O 1
ATOM 735 N N . GLY A 1 95 ? 4.43 10.859 2.521 1 97.19 95 GLY A N 1
ATOM 736 C CA . GLY A 1 95 ? 3.621 11.969 3 1 97.19 95 GLY A CA 1
ATOM 737 C C . GLY A 1 95 ? 4.441 13.188 3.373 1 97.19 95 GLY A C 1
ATOM 738 O O . GLY A 1 95 ? 3.916 14.297 3.447 1 97.19 95 GLY A O 1
ATOM 739 N N . ARG A 1 96 ? 5.648 13.039 3.666 1 93.94 96 ARG A N 1
ATOM 740 C CA . ARG A 1 96 ? 6.523 14.141 4.035 1 93.94 96 ARG A CA 1
ATOM 741 C C . ARG A 1 96 ? 7.047 14.867 2.799 1 93.94 96 ARG A C 1
ATOM 743 O O . ARG A 1 96 ? 7.43 16.031 2.869 1 93.94 96 ARG A O 1
ATOM 750 N N . GLY A 1 97 ? 6.766 14.297 1.638 1 82.81 97 GLY A N 1
ATOM 751 C CA . GLY A 1 97 ? 7.262 14.898 0.412 1 82.81 97 GLY A CA 1
ATOM 752 C C . GLY A 1 97 ? 8.773 14.906 0.32 1 82.81 97 GLY A C 1
ATOM 753 O O . GLY A 1 97 ? 9.461 14.461 1.247 1 82.81 97 GLY A O 1
ATOM 754 N N . ARG A 1 98 ? 9.312 15.086 -1.012 1 65.31 98 ARG A N 1
ATOM 755 C CA . ARG A 1 98 ? 10.75 15.172 -1.255 1 65.31 98 ARG A CA 1
ATOM 756 C C . ARG A 1 98 ? 11.359 16.375 -0.54 1 65.31 98 ARG A C 1
ATOM 758 O O . ARG A 1 98 ? 10.852 17.484 -0.648 1 65.31 98 ARG A O 1
ATOM 765 N N . LEU A 1 99 ? 11.875 16.062 0.687 1 49.28 99 LEU A N 1
ATOM 766 C CA . LEU A 1 99 ? 12.633 17.188 1.216 1 49.28 99 LEU A CA 1
ATOM 767 C C . LEU A 1 99 ? 13.508 17.812 0.132 1 49.28 99 LEU A C 1
ATOM 769 O O . LEU A 1 99 ? 13.977 17.109 -0.771 1 49.28 99 LEU A O 1
ATOM 773 N N . GLY A 1 100 ? 13.133 18.984 -0.433 1 38.38 100 GLY A N 1
ATOM 774 C CA . GLY A 1 100 ? 14 19.75 -1.316 1 38.38 100 GLY A CA 1
ATOM 775 C C . GLY A 1 100 ? 15.477 19.5 -1.064 1 38.38 100 GLY A C 1
ATOM 776 O O . GLY A 1 100 ? 15.961 19.688 0.053 1 38.38 100 GLY A O 1
ATOM 777 N N . HIS A 1 101 ? 16.156 18.453 -1.658 1 30.47 101 HIS A N 1
ATOM 778 C CA . HIS A 1 101 ? 17.516 18.938 -1.835 1 30.47 101 HIS A CA 1
ATOM 779 C C . HIS A 1 101 ? 17.547 20.328 -2.445 1 30.47 101 HIS A C 1
ATOM 781 O O . HIS A 1 101 ? 16.625 20.719 -3.174 1 30.47 101 HIS A O 1
ATOM 787 N N . MET B 1 1 ? -6.848 56.688 22.859 1 42.31 1 MET B N 1
ATOM 788 C CA . MET B 1 1 ? -6.691 55.531 23.719 1 42.31 1 MET B CA 1
ATOM 789 C C . MET B 1 1 ? -7.363 54.312 23.109 1 42.31 1 MET B C 1
ATOM 791 O O . MET B 1 1 ? -7.66 53.344 23.812 1 42.31 1 MET B O 1
ATOM 795 N N . ASN B 1 2 ? -8 54.406 21.906 1 51.81 2 ASN B N 1
ATOM 796 C CA . ASN B 1 2 ? -8.82 53.438 21.188 1 51.81 2 ASN B CA 1
ATOM 797 C C . ASN B 1 2 ? -7.98 52.281 20.641 1 51.81 2 ASN B C 1
ATOM 799 O O . ASN B 1 2 ? -8.227 51.781 19.547 1 51.81 2 ASN B O 1
ATOM 803 N N . ALA B 1 3 ? -6.77 52.094 21.016 1 63.62 3 ALA B N 1
ATOM 804 C CA . ALA B 1 3 ? -5.836 51.062 20.578 1 63.62 3 ALA B CA 1
ATOM 805 C C . ALA B 1 3 ? -6.305 49.688 21 1 63.62 3 ALA B C 1
ATOM 807 O O . ALA B 1 3 ? -5.695 48.688 20.641 1 63.62 3 ALA B O 1
ATOM 808 N N . THR B 1 4 ? -7.234 49.625 21.953 1 59.88 4 THR B N 1
ATOM 809 C CA . THR B 1 4 ? -7.52 48.344 22.562 1 59.88 4 THR B CA 1
ATOM 810 C C . THR B 1 4 ? -8.375 47.469 21.656 1 59.88 4 THR B C 1
ATOM 812 O O . THR B 1 4 ? -8.328 46.25 21.719 1 59.88 4 THR B O 1
ATOM 815 N N . VAL B 1 5 ? -9.172 48.094 20.703 1 61.19 5 VAL B N 1
ATOM 816 C CA . VAL B 1 5 ? -10.133 47.312 19.906 1 61.19 5 VAL B CA 1
ATOM 817 C C . VAL B 1 5 ? -9.398 46.469 18.875 1 61.19 5 VAL B C 1
ATOM 819 O O . VAL B 1 5 ? -9.875 45.406 18.5 1 61.19 5 VAL B O 1
ATOM 822 N N . ASP B 1 6 ? -8.172 47.062 18.547 1 62.31 6 ASP B N 1
ATOM 823 C CA . ASP B 1 6 ? -7.508 46.344 17.469 1 62.31 6 ASP B CA 1
ATOM 824 C C . ASP B 1 6 ? -6.949 45 17.969 1 62.31 6 ASP B C 1
ATOM 826 O O . ASP B 1 6 ? -6.863 44.031 17.203 1 62.31 6 ASP B O 1
ATOM 830 N N . GLY B 1 7 ? -6.684 44.969 19.266 1 64.75 7 GLY B N 1
ATOM 831 C CA . GLY B 1 7 ? -6.098 43.781 19.828 1 64.75 7 GLY B CA 1
ATOM 832 C C . GLY B 1 7 ? -7.074 42.625 19.906 1 64.75 7 GLY B C 1
ATOM 833 O O . GLY B 1 7 ? -6.711 41.469 19.656 1 64.75 7 GLY B O 1
ATOM 834 N N . 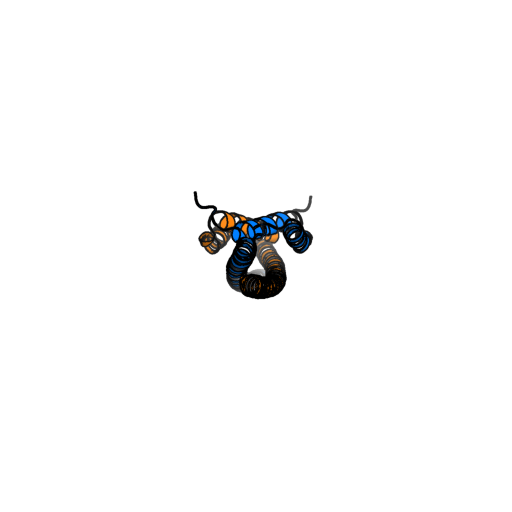ASP B 1 8 ? -8.391 43.031 20.203 1 65.69 8 ASP B N 1
ATOM 835 C CA . ASP B 1 8 ? -9.414 42 20.375 1 65.69 8 ASP B CA 1
ATOM 836 C C . ASP B 1 8 ? -9.773 41.344 19.031 1 65.69 8 ASP B C 1
ATOM 838 O O . ASP B 1 8 ? -10 40.125 18.969 1 65.69 8 ASP B O 1
ATOM 842 N N . GLN B 1 9 ? -9.766 42.25 17.984 1 65.31 9 GLN B N 1
ATOM 843 C CA . GLN B 1 9 ? -10.125 41.719 16.672 1 65.31 9 GLN B CA 1
ATOM 844 C C . GLN B 1 9 ? -9.039 40.812 16.125 1 65.31 9 GLN B C 1
ATOM 846 O O . GLN B 1 9 ? -9.344 39.781 15.5 1 65.31 9 GLN B O 1
ATOM 8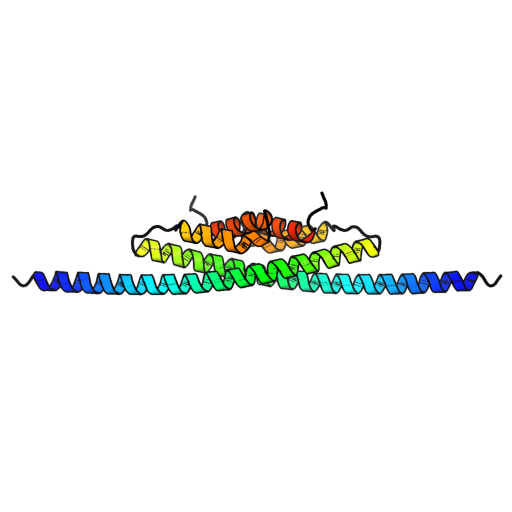51 N N . GLN B 1 10 ? -7.77 41.219 16.328 1 69.81 10 GLN B N 1
ATOM 852 C CA . GLN B 1 10 ? -6.664 40.375 15.875 1 69.81 10 GLN B CA 1
ATOM 853 C C . GLN B 1 10 ? -6.629 39.062 16.625 1 69.81 10 GLN B C 1
ATOM 855 O O . GLN B 1 10 ? -6.352 38 16.031 1 69.81 10 GLN B O 1
ATOM 860 N N . GLN B 1 11 ? -6.992 39.156 17.891 1 70.38 11 GLN B N 1
ATOM 861 C CA . GLN B 1 11 ? -7.027 37.938 18.688 1 70.38 11 GLN B CA 1
ATOM 862 C C . GLN B 1 11 ? -8.18 37.031 18.266 1 70.38 11 GLN B C 1
ATOM 864 O O . GLN B 1 11 ? -8.039 35.812 18.219 1 70.38 11 GLN B O 1
ATOM 869 N N . SER B 1 12 ? -9.398 37.688 17.938 1 74.56 12 SER B N 1
ATOM 870 C CA . SER B 1 12 ? -10.57 36.938 17.5 1 74.56 12 SER B CA 1
ATOM 871 C C . SER B 1 12 ? -10.344 36.281 16.141 1 74.56 12 SER B C 1
ATOM 873 O O . SER B 1 12 ? -10.711 35.125 15.922 1 74.56 12 SER B O 1
ATOM 875 N N . GLU B 1 13 ? -9.672 36.969 15.203 1 72.38 13 GLU B N 1
ATOM 876 C CA . GLU B 1 13 ? -9.383 36.438 13.875 1 72.38 13 GLU B CA 1
ATOM 877 C C . GLU B 1 13 ? -8.359 35.312 13.945 1 72.38 13 GLU B C 1
ATOM 879 O O . GLU B 1 13 ? -8.508 34.281 13.266 1 72.38 13 GLU B O 1
ATOM 884 N N . SER B 1 14 ? -7.453 35.594 14.836 1 77.44 14 SER B N 1
ATOM 885 C CA . SER B 1 14 ? -6.43 34.594 15.047 1 77.44 14 SER B CA 1
ATOM 886 C C . SER B 1 14 ? -7.023 33.312 15.664 1 77.44 14 SER B C 1
ATOM 888 O O . SER B 1 14 ? -6.699 32.219 15.242 1 77.44 14 SER B O 1
ATOM 890 N N . ALA B 1 15 ? -7.992 33.531 16.516 1 82 15 ALA B N 1
ATOM 891 C CA . ALA B 1 15 ? -8.648 32.375 17.141 1 82 15 ALA B CA 1
ATOM 892 C C . ALA B 1 15 ? -9.531 31.625 16.156 1 82 15 ALA B C 1
ATOM 894 O O . ALA B 1 15 ? -9.586 30.391 16.172 1 82 15 ALA B O 1
ATOM 895 N N . SER B 1 16 ? -10.203 32.344 15.367 1 83.06 16 SER B N 1
ATOM 896 C CA . SER B 1 16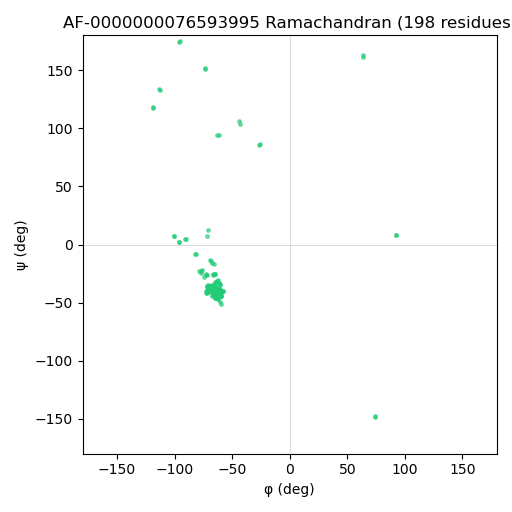 ? -11.07 31.734 14.359 1 83.06 16 SER B CA 1
ATOM 897 C C . SER B 1 16 ? -10.25 30.984 13.312 1 83.06 16 SER B C 1
ATOM 899 O O . SER B 1 16 ? -10.633 29.891 12.883 1 83.06 16 SER B O 1
ATOM 901 N N . ALA B 1 17 ? -9.156 31.531 12.898 1 82.94 17 ALA B N 1
ATOM 902 C CA . ALA B 1 17 ? -8.266 30.891 11.938 1 82.94 17 ALA B CA 1
ATOM 903 C C . ALA B 1 17 ? -7.641 29.625 12.531 1 82.94 17 ALA B C 1
ATOM 905 O O . ALA B 1 17 ? -7.5 28.609 11.844 1 82.94 17 ALA B O 1
ATOM 906 N N . LYS B 1 18 ? -7.34 29.672 13.695 1 84.69 18 LYS B N 1
ATOM 907 C CA . LYS B 1 18 ? -6.773 28.516 14.375 1 84.69 18 LYS B CA 1
ATOM 908 C C . LYS B 1 18 ? -7.801 27.391 14.5 1 84.69 18 LYS B C 1
ATOM 910 O O . LYS B 1 18 ? -7.465 26.219 14.344 1 84.69 18 LYS B O 1
ATOM 915 N N . GLN B 1 19 ? -9.016 27.719 14.781 1 87.75 19 GLN B N 1
ATOM 916 C CA . GLN B 1 19 ? -10.078 26.719 14.875 1 87.75 19 GLN B CA 1
ATOM 917 C C . GLN B 1 19 ? -10.352 26.078 13.516 1 87.75 19 GLN B C 1
ATOM 919 O O . GLN B 1 19 ? -10.57 24.859 13.438 1 87.75 19 GLN B O 1
ATOM 924 N N . ALA B 1 20 ? -10.359 26.875 12.508 1 88.5 20 ALA B N 1
ATOM 925 C CA . ALA B 1 20 ? -10.57 26.344 11.156 1 88.5 20 ALA B CA 1
ATOM 926 C C . ALA B 1 20 ? -9.445 25.391 10.758 1 88.5 20 ALA B C 1
ATOM 928 O O . ALA B 1 20 ? -9.695 24.359 10.125 1 88.5 20 ALA B O 1
ATOM 929 N N . ALA B 1 21 ? -8.266 25.719 11.133 1 89.12 21 ALA B N 1
ATOM 930 C CA . ALA B 1 21 ? -7.125 24.859 10.844 1 89.12 21 ALA B CA 1
ATOM 931 C C . ALA B 1 21 ? -7.234 23.547 11.602 1 89.12 21 ALA B C 1
ATOM 933 O O . ALA B 1 21 ? -6.957 22.469 11.039 1 89.12 21 ALA B O 1
ATOM 934 N N . ALA B 1 22 ? -7.672 23.641 12.734 1 91.94 22 ALA B N 1
ATOM 935 C CA . ALA B 1 22 ? -7.824 22.438 13.555 1 91.94 22 ALA B CA 1
ATOM 936 C C . ALA B 1 22 ? -8.891 21.516 12.984 1 91.94 22 ALA B C 1
ATOM 938 O O . ALA B 1 22 ? -8.727 20.297 12.977 1 91.94 22 ALA B O 1
ATOM 939 N N . GLU B 1 23 ? -9.922 22.078 12.562 1 93.69 23 GLU B N 1
ATOM 940 C CA . GLU B 1 23 ? -11 21.297 11.961 1 93.69 23 GLU B CA 1
ATOM 941 C C . GLU B 1 23 ? -10.547 20.656 10.648 1 93.69 23 GLU B C 1
ATOM 943 O O . GLU B 1 23 ? -10.867 19.5 10.367 1 93.69 23 GLU B O 1
ATOM 948 N N . ALA B 1 24 ? -9.852 21.406 9.867 1 93.56 24 ALA B N 1
ATOM 949 C CA . ALA B 1 24 ? -9.328 20.891 8.609 1 93.56 24 ALA B CA 1
ATOM 950 C C . ALA B 1 24 ? -8.383 19.703 8.852 1 93.56 24 ALA B C 1
ATOM 952 O O . ALA B 1 24 ? -8.461 18.688 8.164 1 93.56 24 ALA B O 1
ATOM 953 N N . ILE B 1 25 ? -7.59 19.844 9.836 1 96.06 25 ILE B N 1
ATOM 954 C CA . ILE B 1 25 ? -6.629 18.781 10.156 1 96.06 25 ILE B CA 1
ATOM 955 C C . ILE B 1 25 ? -7.367 17.531 10.625 1 96.06 25 ILE B C 1
ATOM 957 O O . ILE B 1 25 ? -7.023 16.422 10.219 1 96.06 25 ILE B O 1
ATOM 961 N N . SER B 1 26 ? -8.359 17.75 11.406 1 96.25 26 SER B N 1
ATOM 962 C CA . SER B 1 26 ? -9.156 16.625 11.867 1 96.25 26 SER B CA 1
ATOM 963 C C . SER B 1 26 ? -9.805 15.891 10.703 1 96.25 26 SER B C 1
ATOM 965 O O . SER B 1 26 ? -9.805 14.656 10.656 1 96.25 26 SER B O 1
ATOM 967 N N . ASN B 1 27 ? -10.32 16.609 9.773 1 97.12 27 ASN B N 1
ATOM 968 C CA . ASN B 1 27 ? -10.93 16.031 8.586 1 97.12 27 ASN B CA 1
ATOM 969 C C . ASN B 1 27 ? -9.898 15.281 7.738 1 97.12 27 ASN B C 1
ATOM 971 O O . ASN B 1 27 ? -10.188 14.195 7.223 1 97.12 27 ASN B O 1
ATOM 975 N N . PHE B 1 28 ? -8.766 15.828 7.578 1 97.19 28 PHE B N 1
ATOM 976 C CA . PHE B 1 28 ? -7.684 15.18 6.84 1 97.19 28 PHE B CA 1
ATOM 977 C C . PHE B 1 28 ? -7.273 13.875 7.52 1 97.19 28 PHE B C 1
ATOM 979 O O . PHE B 1 28 ? -7.027 12.875 6.848 1 97.19 28 PHE B O 1
ATOM 986 N N . ARG B 1 29 ? -7.281 13.867 8.789 1 96.81 29 ARG B N 1
ATOM 987 C CA . ARG B 1 29 ? -6.895 12.672 9.539 1 96.81 29 ARG B CA 1
ATOM 988 C C . ARG B 1 29 ? -7.922 11.562 9.359 1 96.81 29 ARG B C 1
ATOM 990 O O . ARG B 1 29 ? -7.559 10.383 9.258 1 96.81 29 ARG B O 1
ATOM 997 N N . GLU B 1 30 ? -9.133 11.938 9.328 1 98.06 30 GLU B N 1
ATOM 998 C CA . GLU B 1 30 ? -10.172 10.945 9.07 1 98.06 30 GLU B CA 1
ATOM 999 C C . GLU B 1 30 ? -10.031 10.352 7.672 1 98.06 30 GLU B C 1
ATOM 1001 O O . GLU B 1 30 ? -10.234 9.156 7.48 1 98.06 30 GLU B O 1
ATOM 1006 N N . GLU B 1 31 ? -9.711 11.172 6.781 1 98.62 31 GLU B N 1
ATOM 1007 C CA . GLU B 1 31 ? -9.5 10.68 5.422 1 98.62 31 GLU B CA 1
ATOM 1008 C C . GLU B 1 31 ? -8.305 9.734 5.355 1 98.62 31 GLU B C 1
ATOM 1010 O O . GLU B 1 31 ? -8.383 8.68 4.723 1 98.62 31 GLU B O 1
ATOM 1015 N N . ILE B 1 32 ? -7.211 10.086 6 1 98.69 32 ILE B N 1
ATOM 1016 C CA . ILE B 1 32 ? -6.023 9.242 6.02 1 98.69 32 ILE B CA 1
ATOM 1017 C C . ILE B 1 32 ? -6.355 7.898 6.66 1 98.69 32 ILE B C 1
ATOM 1019 O O . ILE B 1 32 ? -5.934 6.848 6.172 1 98.69 32 ILE B O 1
ATOM 1023 N N . ASP B 1 33 ? -7.184 7.969 7.711 1 98.62 33 ASP B N 1
ATOM 1024 C CA . ASP B 1 33 ? -7.578 6.723 8.367 1 98.62 33 ASP B CA 1
ATOM 1025 C C . ASP B 1 33 ? -8.375 5.832 7.418 1 98.62 33 ASP B C 1
ATOM 1027 O O . ASP B 1 33 ? -8.18 4.617 7.387 1 98.62 33 ASP B O 1
ATOM 1031 N N . HIS B 1 34 ? -9.242 6.395 6.688 1 98.75 34 HIS B N 1
ATOM 1032 C CA . HIS B 1 34 ? -10.023 5.656 5.703 1 98.75 34 HIS B CA 1
ATOM 1033 C C . HIS B 1 34 ? -9.125 5.102 4.598 1 98.75 34 HIS B C 1
ATOM 1035 O O . HIS B 1 34 ? -9.242 3.928 4.23 1 98.75 34 HIS B O 1
ATOM 1041 N N . LEU B 1 35 ? -8.219 5.891 4.062 1 98.88 35 LEU B N 1
ATOM 1042 C CA . LEU B 1 35 ? -7.301 5.461 3.016 1 98.88 35 LEU B CA 1
ATOM 1043 C C . LEU B 1 35 ? -6.422 4.312 3.5 1 98.88 35 LEU B C 1
ATOM 1045 O O . LEU B 1 35 ? -6.227 3.328 2.785 1 98.88 35 LEU B O 1
ATOM 1049 N N . ASP B 1 36 ? -5.992 4.457 4.754 1 98.88 36 ASP B N 1
ATOM 1050 C CA . ASP B 1 36 ? -5.164 3.396 5.32 1 98.88 36 ASP B CA 1
ATOM 1051 C C . ASP B 1 36 ? -5.938 2.084 5.414 1 98.88 36 ASP B C 1
ATOM 1053 O O . ASP B 1 36 ? -5.402 1.017 5.109 1 98.88 36 ASP B O 1
ATOM 1057 N N . ALA B 1 37 ? -7.152 2.158 5.836 1 98.81 37 ALA B N 1
ATOM 1058 C CA . ALA B 1 37 ? -7.977 0.956 5.949 1 98.81 37 ALA B CA 1
ATOM 1059 C C . ALA B 1 37 ? -8.18 0.302 4.586 1 98.81 37 ALA B C 1
ATOM 1061 O O . ALA B 1 37 ? -8.109 -0.923 4.461 1 98.81 37 ALA B O 1
ATOM 1062 N N . GLU B 1 38 ? -8.375 1.095 3.6 1 98.94 38 GLU B N 1
ATOM 1063 C CA . GLU B 1 38 ? -8.594 0.575 2.254 1 98.94 38 GLU B CA 1
ATOM 1064 C C . GLU B 1 38 ? -7.309 0.005 1.666 1 98.94 38 GLU B C 1
ATOM 1066 O O . GLU B 1 38 ? -7.324 -1.05 1.029 1 98.94 38 GLU B O 1
ATOM 1071 N N . ILE B 1 39 ? -6.207 0.671 1.862 1 98.94 39 ILE B N 1
ATOM 1072 C CA . ILE B 1 39 ? -4.918 0.184 1.385 1 98.94 39 ILE B CA 1
ATOM 1073 C C . ILE B 1 39 ? -4.613 -1.171 2.018 1 98.94 39 ILE B C 1
ATOM 1075 O O . ILE B 1 39 ? -4.242 -2.119 1.322 1 98.94 39 ILE B O 1
ATOM 1079 N N . LEU B 1 40 ? -4.867 -1.233 3.305 1 98.94 40 LEU B N 1
ATOM 1080 C CA . LEU B 1 40 ? -4.609 -2.482 4.012 1 98.94 40 LEU B CA 1
ATOM 1081 C C . LEU B 1 40 ? -5.492 -3.605 3.475 1 98.94 40 LEU B C 1
ATOM 1083 O O . LEU B 1 40 ? -5.016 -4.719 3.25 1 98.94 40 LEU B O 1
ATOM 1087 N N . ARG B 1 41 ? -6.727 -3.312 3.254 1 98.88 41 ARG B N 1
ATOM 1088 C CA . ARG B 1 41 ? -7.656 -4.297 2.711 1 98.88 41 ARG B CA 1
ATOM 1089 C C . ARG B 1 41 ? -7.195 -4.793 1.343 1 98.88 41 ARG B C 1
ATOM 1091 O O . ARG B 1 41 ? -7.18 -5.996 1.084 1 98.88 41 ARG B O 1
ATOM 1098 N N . LEU B 1 42 ? -6.781 -3.932 0.511 1 98.94 42 LEU B N 1
ATOM 1099 C CA . LEU B 1 42 ? -6.363 -4.277 -0.842 1 98.94 42 LEU B CA 1
ATOM 1100 C C . LEU B 1 42 ? -5.047 -5.047 -0.823 1 98.94 42 LEU B C 1
ATOM 1102 O O . LEU B 1 42 ? -4.859 -5.988 -1.6 1 98.94 42 LEU B O 1
ATOM 1106 N N . VAL B 1 43 ? -4.152 -4.699 0.064 1 98.94 43 VAL B N 1
ATOM 1107 C CA . VAL B 1 43 ? -2.865 -5.375 0.185 1 98.94 43 VAL B CA 1
ATOM 1108 C C . VAL B 1 43 ? -3.082 -6.82 0.634 1 98.94 43 VAL B C 1
ATOM 1110 O O . VAL B 1 43 ? -2.461 -7.742 0.101 1 98.94 43 VAL B O 1
ATOM 1113 N N . LYS B 1 44 ? -3.992 -7.023 1.551 1 98.81 44 LYS B N 1
ATOM 1114 C CA . LYS B 1 44 ? -4.297 -8.375 2.016 1 98.81 44 LYS B CA 1
ATOM 1115 C C . LYS B 1 44 ? -4.918 -9.211 0.903 1 98.81 44 LYS B C 1
ATOM 1117 O O . LYS B 1 44 ? -4.551 -10.375 0.711 1 98.81 44 LYS B O 1
ATOM 1122 N N . ARG B 1 45 ? -5.785 -8.602 0.204 1 98.88 45 ARG B N 1
ATOM 1123 C CA . ARG B 1 45 ? -6.387 -9.312 -0.916 1 98.88 45 ARG B CA 1
ATOM 1124 C C . ARG B 1 45 ? -5.348 -9.648 -1.979 1 98.88 45 ARG B C 1
ATOM 1126 O O . ARG B 1 45 ? -5.32 -10.766 -2.502 1 98.88 45 ARG B O 1
ATOM 1133 N N . ARG B 1 46 ? -4.512 -8.789 -2.285 1 98.81 46 ARG B N 1
ATOM 1134 C CA . ARG B 1 46 ? -3.457 -8.992 -3.275 1 98.81 46 ARG B CA 1
ATOM 1135 C C . ARG B 1 46 ? -2.537 -10.141 -2.873 1 98.81 46 ARG B C 1
ATOM 1137 O O . ARG B 1 46 ? -2.125 -10.938 -3.717 1 98.81 46 ARG B O 1
ATOM 1144 N N . ALA B 1 47 ? -2.211 -10.125 -1.609 1 98.56 47 ALA B N 1
ATOM 1145 C CA . ALA B 1 47 ? -1.35 -11.195 -1.115 1 98.56 47 ALA B CA 1
ATOM 1146 C C . ALA B 1 47 ? -2.025 -12.555 -1.267 1 98.56 47 ALA B C 1
ATOM 1148 O O . ALA B 1 47 ? -1.391 -13.531 -1.684 1 98.56 47 ALA B O 1
ATOM 1149 N N . GLU B 1 48 ? -3.283 -12.562 -0.962 1 98.38 48 GLU B N 1
ATOM 1150 C CA . GLU B 1 48 ? -4.055 -13.797 -1.088 1 98.38 48 GLU B CA 1
ATOM 1151 C C . GLU B 1 48 ? -4.094 -14.281 -2.535 1 98.38 48 GLU B C 1
ATOM 1153 O O . GLU B 1 48 ? -3.826 -15.445 -2.812 1 98.38 48 GLU B O 1
ATOM 1158 N N . VAL B 1 49 ? -4.367 -13.414 -3.428 1 98.62 49 VAL B N 1
ATOM 1159 C CA . VAL B 1 49 ? -4.461 -13.75 -4.844 1 98.62 49 VAL B CA 1
ATOM 1160 C C . VAL B 1 49 ? -3.088 -14.172 -5.367 1 98.62 49 VAL B C 1
ATOM 1162 O O . VAL B 1 49 ? -2.977 -15.125 -6.141 1 98.62 49 VAL B O 1
ATOM 1165 N N . SER B 1 50 ? -2.08 -13.516 -4.98 1 98.38 50 SER B N 1
ATOM 1166 C CA . SER B 1 50 ? -0.719 -13.844 -5.395 1 98.38 50 SER B CA 1
ATOM 1167 C C . SER B 1 50 ? -0.333 -15.25 -4.953 1 98.38 50 SER B C 1
ATOM 1169 O O . SER B 1 50 ? 0.292 -15.992 -5.711 1 98.38 50 SER B O 1
ATOM 1171 N N . ARG B 1 51 ? -0.744 -15.609 -3.785 1 96.88 51 ARG B N 1
ATOM 1172 C CA . ARG B 1 51 ? -0.469 -16.953 -3.299 1 96.88 51 ARG B CA 1
ATOM 1173 C C . ARG B 1 51 ? -1.208 -18 -4.129 1 96.88 51 ARG B C 1
ATOM 1175 O O . ARG B 1 51 ? -0.654 -19.062 -4.449 1 96.88 51 ARG B O 1
ATOM 1182 N N . GLN B 1 52 ? -2.363 -17.656 -4.496 1 96.62 52 GLN B N 1
ATOM 1183 C CA . GLN B 1 52 ? -3.148 -18.578 -5.324 1 96.62 52 GLN B CA 1
ATOM 1184 C C . GLN B 1 52 ? -2.5 -18.766 -6.695 1 96.62 52 GLN B C 1
ATOM 1186 O O . GLN B 1 52 ? -2.48 -19.875 -7.227 1 96.62 52 GLN B O 1
ATOM 1191 N N . VAL B 1 53 ? -1.952 -17.719 -7.234 1 97.12 53 VAL B N 1
ATOM 1192 C CA . VAL B 1 53 ? -1.219 -17.797 -8.492 1 97.12 53 VAL B CA 1
ATOM 1193 C C . VAL B 1 53 ? -0.037 -18.766 -8.336 1 97.12 53 VAL B C 1
ATOM 1195 O O . VAL B 1 53 ? 0.162 -19.656 -9.156 1 97.12 53 VAL B O 1
ATOM 1198 N N . GLY B 1 54 ? 0.737 -18.516 -7.258 1 95.25 54 GLY B N 1
ATOM 1199 C CA . GLY B 1 54 ? 1.893 -19.359 -7.012 1 95.25 54 GLY B CA 1
ATOM 1200 C C . GLY B 1 54 ? 1.535 -20.828 -6.871 1 95.25 54 GLY B C 1
ATOM 1201 O O . GLY B 1 54 ? 2.203 -21.688 -7.441 1 95.25 54 GLY B O 1
ATOM 1202 N N . GLN B 1 55 ? 0.462 -21.094 -6.219 1 93.94 55 GLN B N 1
ATOM 1203 C CA . GLN B 1 55 ? 0.007 -22.469 -6.008 1 93.94 55 GLN B CA 1
ATOM 1204 C C . GLN B 1 55 ? -0.434 -23.109 -7.32 1 93.94 55 GLN B C 1
ATOM 1206 O O . GLN B 1 55 ? -0.106 -24.266 -7.594 1 93.94 55 GLN B O 1
ATOM 1211 N N . ALA B 1 56 ? -1.146 -22.375 -8.07 1 94 56 ALA B N 1
ATOM 1212 C CA . ALA B 1 56 ? -1.615 -22.891 -9.352 1 94 56 ALA B CA 1
ATOM 1213 C C . ALA B 1 56 ? -0.443 -23.203 -10.281 1 94 56 ALA B C 1
ATOM 1215 O O . ALA B 1 56 ? -0.454 -24.203 -10.992 1 94 56 ALA B O 1
ATOM 1216 N N . ARG B 1 57 ? 0.527 -22.375 -10.297 1 95.19 57 ARG B N 1
ATOM 1217 C CA . ARG B 1 57 ? 1.703 -22.594 -11.141 1 95.19 57 ARG B CA 1
ATOM 1218 C C . ARG B 1 57 ? 2.463 -23.844 -10.703 1 95.19 57 ARG B C 1
ATOM 1220 O O . ARG B 1 57 ? 2.828 -24.672 -11.539 1 95.19 57 ARG B O 1
ATOM 1227 N N . MET B 1 58 ? 2.611 -23.938 -9.406 1 93.69 58 MET B N 1
ATOM 1228 C CA . MET B 1 58 ? 3.338 -25.094 -8.883 1 93.69 58 MET B CA 1
ATOM 1229 C C . MET B 1 58 ? 2.598 -26.391 -9.188 1 93.69 58 MET B C 1
ATOM 1231 O O . MET B 1 58 ? 3.217 -27.391 -9.555 1 93.69 58 MET B O 1
ATOM 1235 N N . ALA B 1 59 ? 1.297 -26.344 -9.086 1 91.44 59 ALA B N 1
ATOM 1236 C CA . ALA B 1 59 ? 0.466 -27.516 -9.367 1 91.44 59 ALA B CA 1
ATOM 1237 C C . ALA B 1 59 ? 0.565 -27.922 -10.836 1 91.44 59 ALA B C 1
ATOM 1239 O O . ALA B 1 59 ? 0.453 -29.094 -11.164 1 91.44 59 ALA B O 1
ATOM 1240 N N . ALA B 1 60 ? 0.873 -27 -11.68 1 91 60 ALA B N 1
ATOM 1241 C CA . ALA B 1 60 ? 0.969 -27.266 -13.117 1 91 60 ALA B CA 1
ATOM 1242 C C . ALA B 1 60 ? 2.412 -27.547 -13.531 1 91 60 ALA B C 1
ATOM 1244 O O . ALA B 1 60 ? 2.709 -27.672 -14.719 1 91 60 ALA B O 1
ATOM 1245 N N . GLY B 1 61 ? 3.309 -27.547 -12.555 1 91.56 61 GLY B N 1
ATOM 1246 C CA . GLY B 1 61 ? 4.688 -27.922 -12.82 1 91.56 61 GLY B CA 1
ATOM 1247 C C . GLY B 1 61 ? 5.57 -26.734 -13.156 1 91.56 61 GLY B C 1
ATOM 1248 O O . GLY B 1 61 ? 6.691 -26.906 -13.648 1 91.56 61 GLY B O 1
ATOM 1249 N N . GLY B 1 62 ? 5 -25.562 -12.992 1 92.5 62 GLY B N 1
ATOM 1250 C CA . GLY B 1 62 ? 5.77 -24.359 -13.242 1 92.5 62 GLY B CA 1
ATOM 1251 C C . GLY B 1 62 ? 6.391 -23.766 -11.992 1 92.5 62 GLY B C 1
ATOM 1252 O O . GLY B 1 62 ? 6.176 -24.281 -10.891 1 92.5 62 GLY B O 1
ATOM 1253 N N . PRO B 1 63 ? 7.145 -22.781 -12.164 1 94.06 63 PRO B N 1
ATOM 1254 C CA . PRO B 1 63 ? 7.77 -22.125 -11.016 1 94.06 63 PRO B CA 1
ATOM 1255 C C . PRO B 1 63 ? 6.785 -21.281 -10.211 1 94.06 63 PRO B C 1
ATOM 1257 O O . PRO B 1 63 ? 5.828 -20.75 -10.773 1 94.06 63 PRO B O 1
ATOM 1260 N N . ARG B 1 64 ? 7.047 -21.156 -9 1 93.88 64 ARG B N 1
ATOM 1261 C CA . ARG B 1 64 ? 6.219 -20.328 -8.133 1 93.88 64 ARG B CA 1
ATOM 1262 C C . ARG B 1 64 ? 6.379 -18.844 -8.477 1 93.88 64 ARG B C 1
ATOM 1264 O O . ARG B 1 64 ? 5.406 -18.094 -8.461 1 93.88 64 ARG B O 1
ATOM 1271 N N . ILE B 1 65 ? 7.652 -18.516 -8.867 1 94.88 65 ILE B N 1
ATOM 1272 C CA . ILE B 1 65 ? 7.984 -17.125 -9.141 1 94.88 65 ILE B CA 1
ATOM 1273 C C . ILE B 1 65 ? 8.289 -16.938 -10.625 1 94.88 65 ILE B C 1
ATOM 1275 O O . ILE B 1 65 ? 9.023 -17.734 -11.211 1 94.88 65 ILE B O 1
ATOM 1279 N N . VAL B 1 66 ? 7.703 -15.922 -11.148 1 96.06 66 VAL B N 1
ATOM 1280 C CA . VAL B 1 66 ? 7.914 -15.586 -12.555 1 96.06 66 VAL B CA 1
ATOM 1281 C C . VAL B 1 66 ? 8.539 -14.195 -12.664 1 96.06 66 VAL B C 1
ATOM 1283 O O . VAL B 1 66 ? 7.895 -13.188 -12.359 1 96.06 66 VAL B O 1
ATOM 1286 N N . TYR B 1 67 ? 9.703 -14.141 -13.188 1 96.69 67 TYR B N 1
ATOM 1287 C CA . TYR B 1 67 ? 10.539 -12.945 -13.156 1 96.69 67 TYR B CA 1
ATOM 1288 C C . TYR B 1 67 ? 9.898 -11.812 -13.953 1 96.69 67 TYR B C 1
ATOM 1290 O O . TYR B 1 67 ? 9.844 -10.672 -13.477 1 96.69 67 TYR B O 1
ATOM 1298 N N . ASN B 1 68 ? 9.391 -12.023 -15.102 1 97.19 68 ASN B N 1
ATOM 1299 C CA . ASN B 1 68 ? 8.797 -10.984 -15.93 1 97.19 68 ASN B CA 1
ATOM 1300 C C . ASN B 1 68 ? 7.59 -10.344 -15.242 1 97.19 68 ASN B C 1
ATOM 1302 O O . ASN B 1 68 ? 7.367 -9.141 -15.352 1 97.19 68 ASN B O 1
ATOM 1306 N N . ARG B 1 69 ? 6.93 -11.164 -14.508 1 97.62 69 ARG B N 1
ATOM 1307 C CA . ARG B 1 69 ? 5.789 -10.641 -13.766 1 97.62 69 ARG B CA 1
ATOM 1308 C C . ARG B 1 69 ? 6.25 -9.766 -12.602 1 97.62 69 ARG B C 1
ATOM 1310 O O . ARG B 1 69 ? 5.641 -8.734 -12.312 1 97.62 69 ARG B O 1
ATOM 1317 N N . GLU B 1 70 ? 7.328 -10.227 -11.953 1 97.5 70 GLU B N 1
ATOM 1318 C CA . GLU B 1 70 ? 7.891 -9.406 -10.883 1 97.5 70 GLU B CA 1
ATOM 1319 C C . GLU B 1 70 ? 8.344 -8.055 -11.406 1 97.5 70 GLU B C 1
ATOM 1321 O O . GLU B 1 70 ? 8.094 -7.02 -10.781 1 97.5 70 GLU B O 1
ATOM 1326 N N . MET B 1 71 ? 8.914 -8.062 -12.586 1 98.06 71 MET B N 1
ATOM 1327 C CA . MET B 1 71 ? 9.391 -6.82 -13.188 1 98.06 71 MET B CA 1
ATOM 1328 C C . MET B 1 71 ? 8.219 -5.906 -13.539 1 98.06 71 MET B C 1
ATOM 1330 O O . MET B 1 71 ? 8.312 -4.688 -13.391 1 98.06 71 MET B O 1
ATOM 1334 N N . ASP B 1 72 ? 7.125 -6.445 -13.977 1 98.06 72 ASP B N 1
ATOM 1335 C CA . ASP B 1 72 ? 5.926 -5.672 -14.281 1 98.06 72 ASP B CA 1
ATOM 1336 C C . ASP B 1 72 ? 5.398 -4.965 -13.031 1 98.06 72 ASP B C 1
ATOM 1338 O O . ASP B 1 72 ? 4.992 -3.801 -13.094 1 98.06 72 ASP B O 1
ATOM 1342 N N . VAL B 1 73 ? 5.422 -5.668 -11.93 1 98.31 73 VAL B N 1
ATOM 1343 C CA . VAL B 1 73 ? 4.953 -5.09 -10.672 1 98.31 73 VAL B CA 1
ATOM 1344 C C . VAL B 1 73 ? 5.852 -3.922 -10.273 1 98.31 73 VAL B C 1
ATOM 1346 O O . VAL B 1 73 ? 5.363 -2.848 -9.914 1 98.31 73 VAL B O 1
ATOM 1349 N N . LEU B 1 74 ? 7.129 -4.125 -10.383 1 98.56 74 LEU B N 1
ATOM 1350 C CA . LEU B 1 74 ? 8.078 -3.064 -10.039 1 98.56 74 LEU B CA 1
ATOM 1351 C C . LEU B 1 74 ? 7.844 -1.832 -10.906 1 98.56 74 LEU B C 1
ATOM 1353 O O . LEU B 1 74 ? 7.867 -0.705 -10.414 1 98.56 74 LEU B O 1
ATOM 1357 N N . ALA B 1 75 ? 7.578 -2.037 -12.141 1 98.56 75 ALA B N 1
ATOM 1358 C CA . ALA B 1 75 ? 7.375 -0.941 -13.086 1 98.56 75 ALA B CA 1
ATOM 1359 C C . ALA B 1 75 ? 6.125 -0.139 -12.734 1 98.56 75 ALA B C 1
ATOM 1361 O O . ALA B 1 75 ? 6.098 1.084 -12.891 1 98.56 75 ALA B O 1
ATOM 1362 N N . ARG B 1 76 ? 5.133 -0.712 -12.258 1 98.25 76 ARG B N 1
ATOM 1363 C CA . ARG B 1 76 ? 3.865 -0.065 -11.938 1 98.25 76 ARG B CA 1
ATOM 1364 C C . ARG B 1 76 ? 4.039 0.968 -10.828 1 98.25 76 ARG B C 1
ATOM 1366 O O . ARG B 1 76 ? 3.383 2.01 -10.836 1 98.25 76 ARG B O 1
ATOM 1373 N N . TYR B 1 77 ? 4.941 0.688 -9.953 1 98.69 77 TYR B N 1
ATOM 1374 C CA . TYR B 1 77 ? 5.066 1.554 -8.789 1 98.69 77 TYR B CA 1
ATOM 1375 C C . TYR B 1 77 ? 6.23 2.523 -8.953 1 98.69 77 TYR B C 1
ATOM 1377 O O . TYR B 1 77 ? 6.523 3.309 -8.047 1 98.69 77 TYR B O 1
ATOM 1385 N N . ARG B 1 78 ? 6.82 2.547 -10.094 1 98.06 78 ARG B N 1
ATOM 1386 C CA . ARG B 1 78 ? 8.047 3.309 -10.328 1 98.06 78 ARG B CA 1
ATOM 1387 C C . ARG B 1 78 ? 7.785 4.809 -10.219 1 98.06 78 ARG B C 1
ATOM 1389 O O . ARG B 1 78 ? 8.68 5.574 -9.852 1 98.06 78 ARG B O 1
ATOM 1396 N N . GLU B 1 79 ? 6.586 5.172 -10.453 1 97.56 79 GLU B N 1
ATOM 1397 C CA . GLU B 1 79 ? 6.281 6.602 -10.453 1 97.56 79 GLU B CA 1
ATOM 1398 C C . GLU B 1 79 ? 6.379 7.184 -9.047 1 97.56 79 GLU B C 1
ATOM 1400 O O . GLU B 1 79 ? 6.449 8.406 -8.883 1 97.56 79 GLU B O 1
ATOM 1405 N N . LEU B 1 80 ? 6.434 6.363 -8.062 1 97.81 80 LEU B N 1
ATOM 1406 C CA . LEU B 1 80 ? 6.555 6.828 -6.684 1 97.81 80 LEU B CA 1
ATOM 1407 C C . LEU B 1 80 ? 8.016 6.949 -6.273 1 97.81 80 LEU B C 1
ATOM 1409 O O . LEU B 1 80 ? 8.32 7.215 -5.109 1 97.81 80 LEU B O 1
ATOM 1413 N N . GLY B 1 81 ? 8.953 6.703 -7.273 1 97 81 GLY B N 1
ATOM 1414 C CA . GLY B 1 81 ? 10.375 6.797 -6.98 1 97 81 GLY B CA 1
ATOM 1415 C C . GLY B 1 81 ? 10.891 5.633 -6.16 1 97 81 GLY B C 1
ATOM 1416 O O . GLY B 1 81 ? 10.398 4.512 -6.285 1 97 81 GLY B O 1
ATOM 1417 N N . PRO B 1 82 ? 11.883 5.922 -5.324 1 97.56 82 PRO B N 1
ATOM 1418 C CA . PRO B 1 82 ? 12.469 4.848 -4.516 1 97.56 82 PRO B CA 1
ATOM 1419 C C . PRO B 1 82 ? 11.445 4.195 -3.584 1 97.56 82 PRO B C 1
ATOM 1421 O O . PRO B 1 82 ? 11.484 2.982 -3.369 1 97.56 82 PRO B O 1
ATOM 1424 N N . GLU B 1 83 ? 10.516 4.961 -3.07 1 98.38 83 GLU B N 1
ATOM 1425 C CA . GLU B 1 83 ? 9.484 4.418 -2.193 1 98.38 83 GLU B CA 1
ATOM 1426 C C . GLU B 1 83 ? 8.57 3.451 -2.947 1 98.38 83 GLU B C 1
ATOM 1428 O O . GLU B 1 83 ? 8.094 2.467 -2.377 1 98.38 83 GLU B O 1
ATOM 1433 N N . GLY B 1 84 ? 8.375 3.83 -4.191 1 98.62 84 GLY B N 1
ATOM 1434 C CA . GLY B 1 84 ? 7.578 2.936 -5.012 1 98.62 84 GLY B CA 1
ATOM 1435 C C . GLY B 1 84 ? 8.219 1.576 -5.219 1 98.62 84 GLY B C 1
ATOM 1436 O O . GLY B 1 84 ? 7.535 0.55 -5.184 1 98.62 84 GLY B O 1
ATOM 1437 N N . ARG B 1 85 ? 9.516 1.571 -5.449 1 98.62 85 ARG B N 1
ATOM 1438 C CA . ARG B 1 85 ? 10.242 0.314 -5.602 1 98.62 85 ARG B CA 1
ATOM 1439 C C . ARG B 1 85 ? 10.156 -0.526 -4.332 1 98.62 85 ARG B C 1
ATOM 1441 O O . ARG B 1 85 ? 9.898 -1.731 -4.395 1 98.62 85 ARG B O 1
ATOM 1448 N N . GLU B 1 86 ? 10.328 0.089 -3.229 1 98.69 86 GLU B N 1
ATOM 1449 C CA . GLU B 1 86 ? 10.242 -0.619 -1.954 1 98.69 86 GLU B CA 1
ATOM 1450 C C . GLU B 1 86 ? 8.844 -1.178 -1.723 1 98.69 86 GLU B C 1
ATOM 1452 O O . GLU B 1 86 ? 8.688 -2.309 -1.257 1 98.69 86 GLU B O 1
ATOM 1457 N N . LEU B 1 87 ? 7.852 -0.393 -2.066 1 98.88 87 LEU B N 1
ATOM 1458 C CA . LEU B 1 87 ? 6.469 -0.833 -1.913 1 98.88 87 LEU B CA 1
ATOM 1459 C C . LEU B 1 87 ? 6.191 -2.061 -2.771 1 98.88 87 LEU B C 1
ATOM 1461 O O . LEU B 1 87 ? 5.617 -3.041 -2.293 1 98.88 87 LEU B O 1
ATOM 1465 N N . ALA B 1 88 ? 6.637 -1.968 -3.934 1 98.88 88 ALA B N 1
ATOM 1466 C CA . ALA B 1 88 ? 6.465 -3.105 -4.832 1 98.88 88 ALA B CA 1
ATOM 1467 C C . ALA B 1 88 ? 7.125 -4.359 -4.262 1 98.88 88 ALA B C 1
ATOM 1469 O O . ALA B 1 88 ? 6.535 -5.441 -4.285 1 98.88 88 ALA B O 1
ATOM 1470 N N . MET B 1 89 ? 8.234 -4.234 -3.715 1 98.75 89 MET B N 1
ATOM 1471 C CA . MET B 1 89 ? 8.969 -5.367 -3.164 1 98.75 89 MET B CA 1
ATOM 1472 C C . MET B 1 89 ? 8.242 -5.957 -1.959 1 98.75 89 MET B C 1
ATOM 1474 O O . MET B 1 89 ? 8.227 -7.176 -1.774 1 98.75 89 MET B O 1
ATOM 1478 N N . ILE B 1 90 ? 7.715 -5.109 -1.202 1 98.75 90 ILE B N 1
ATOM 1479 C CA . ILE B 1 90 ? 6.953 -5.562 -0.044 1 98.75 90 ILE B CA 1
ATOM 1480 C C . ILE B 1 90 ? 5.746 -6.375 -0.508 1 98.75 90 ILE B C 1
ATOM 1482 O O . ILE B 1 90 ? 5.461 -7.441 0.041 1 98.75 90 ILE B O 1
ATOM 1486 N N . LEU B 1 91 ? 5.051 -5.863 -1.539 1 98.81 91 LEU B N 1
ATOM 1487 C CA . LEU B 1 91 ? 3.885 -6.566 -2.059 1 98.81 91 LEU B CA 1
ATOM 1488 C C . LEU B 1 91 ? 4.277 -7.938 -2.607 1 98.81 91 LEU B C 1
ATOM 1490 O O . LEU B 1 91 ? 3.564 -8.922 -2.395 1 98.81 91 LEU B O 1
ATOM 1494 N N . LEU B 1 92 ? 5.363 -7.98 -3.275 1 98.62 92 LEU B N 1
ATOM 1495 C CA . LEU B 1 92 ? 5.855 -9.25 -3.805 1 98.62 92 LEU B CA 1
ATOM 1496 C C . LEU B 1 92 ? 6.199 -10.211 -2.674 1 98.62 92 LEU B C 1
ATOM 1498 O O . LEU B 1 92 ? 5.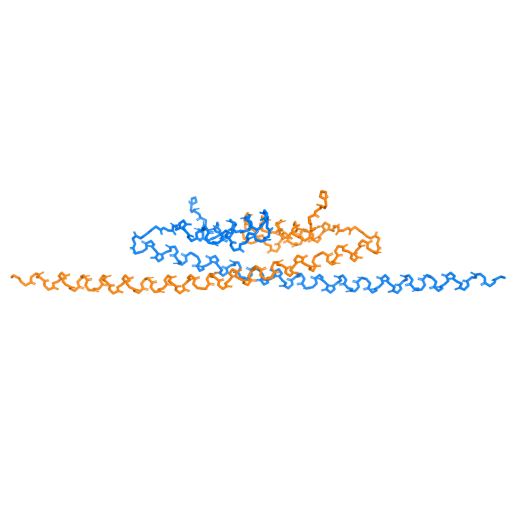824 -11.383 -2.717 1 98.62 92 LEU B O 1
ATOM 1502 N N . ARG B 1 93 ? 6.828 -9.688 -1.622 1 97.62 93 ARG B N 1
ATOM 1503 C CA . ARG B 1 93 ? 7.188 -10.531 -0.489 1 97.62 93 ARG B CA 1
ATOM 1504 C C . ARG B 1 93 ? 5.941 -11.062 0.211 1 97.62 93 ARG B C 1
ATOM 1506 O O . ARG B 1 93 ? 5.879 -12.242 0.558 1 97.62 93 ARG B O 1
ATOM 1513 N N . LEU B 1 94 ? 4.984 -10.289 0.377 1 97.88 94 LEU B N 1
ATOM 1514 C CA . LEU B 1 94 ? 3.744 -10.688 1.03 1 97.88 94 LEU B CA 1
ATOM 1515 C C . LEU B 1 94 ? 3.043 -11.789 0.236 1 97.88 94 LEU B C 1
ATOM 1517 O O . LEU B 1 94 ? 2.385 -12.656 0.816 1 97.88 94 LEU B O 1
ATOM 1521 N N . GLY B 1 95 ? 3.248 -11.719 -1.063 1 97.19 95 GLY B N 1
ATOM 1522 C CA . GLY B 1 95 ? 2.6 -12.695 -1.929 1 97.19 95 GLY B CA 1
ATOM 1523 C C . GLY B 1 95 ? 3.268 -14.055 -1.903 1 97.19 95 GLY B C 1
ATOM 1524 O O . GLY B 1 95 ? 2.662 -15.055 -2.293 1 97.19 95 GLY B O 1
ATOM 1525 N N . ARG B 1 96 ? 4.457 -14.133 -1.539 1 93.94 96 ARG B N 1
ATOM 1526 C CA . ARG B 1 96 ? 5.191 -15.391 -1.479 1 93.94 96 ARG B CA 1
ATOM 1527 C C . ARG B 1 96 ? 4.898 -16.141 -0.182 1 93.94 96 ARG B C 1
ATOM 1529 O O . ARG B 1 96 ? 5.055 -17.359 -0.112 1 93.94 96 ARG B O 1
ATOM 1536 N N . GLY B 1 97 ? 4.188 -15.477 0.711 1 82.81 97 GLY B N 1
ATOM 1537 C CA . GLY B 1 97 ? 3.898 -16.094 1.991 1 82.81 97 GLY B CA 1
ATOM 1538 C C . GLY B 1 97 ? 5.141 -16.359 2.822 1 82.81 97 GLY B C 1
ATOM 1539 O O . GLY B 1 97 ? 6.258 -16.062 2.389 1 82.81 97 GLY B O 1
ATOM 1540 N N . ARG B 1 98 ? 4.906 -16.609 4.23 1 65.56 98 ARG B N 1
ATOM 1541 C CA . ARG B 1 98 ? 5.996 -16.922 5.148 1 65.56 98 ARG B CA 1
ATOM 1542 C C . ARG B 1 98 ? 6.672 -18.234 4.766 1 65.56 98 ARG B C 1
ATOM 1544 O O . ARG B 1 98 ? 6 -19.25 4.574 1 65.56 98 ARG B O 1
ATOM 1551 N N . LEU B 1 99 ? 7.766 -18.062 3.977 1 49.78 99 LEU B N 1
ATOM 1552 C CA . LEU B 1 99 ? 8.484 -19.328 3.828 1 49.78 99 LEU B CA 1
ATOM 1553 C C . LEU B 1 99 ? 8.609 -20.047 5.168 1 49.78 99 LEU B C 1
ATOM 1555 O O . LEU B 1 99 ? 8.664 -19.406 6.219 1 49.78 99 LEU B O 1
ATOM 1559 N N . GLY B 1 100 ? 7.844 -21.156 5.414 1 38.69 100 GLY B N 1
ATOM 1560 C CA . GLY B 1 100 ? 8.031 -22.016 6.562 1 38.69 100 GLY B CA 1
ATOM 1561 C C . GLY B 1 100 ? 9.453 -22 7.098 1 38.69 100 GLY B C 1
ATOM 1562 O O . GLY B 1 100 ? 10.398 -22.297 6.367 1 38.69 100 GLY B O 1
ATOM 1563 N N . HIS B 1 101 ? 9.891 -21.062 8 1 30.45 101 HIS B N 1
ATOM 1564 C CA . HIS B 1 101 ? 10.891 -21.75 8.812 1 30.45 101 HIS B CA 1
ATOM 1565 C C . HIS B 1 101 ? 10.375 -23.094 9.305 1 30.45 101 HIS B C 1
ATOM 1567 O O . HIS B 1 101 ? 9.164 -23.266 9.484 1 30.45 101 HIS B O 1
#

Nearest PDB structures (foldseek):
  2w19-assembly1_D-2  TM=9.406E-01  e=6.857E-08  Mycobacterium tuberculosis H37Rv
  2w19-assembly1_C-2  TM=9.352E-01  e=1.339E-07  Mycobacterium tuberculosis H37Rv
  5ckx-assembly1_D  TM=9.405E-01  e=2.286E-07  Mycobacterium tuberculosis H37Rv
  5mpv-assembly1_D-2  TM=9.478E-01  e=1.591E-06  Mycobacterium tuberculosis H37Rv
  2vkl-assembly1_A-2  TM=8.999E-01  e=9.963E-07  Mycobacterium tuberculosis H37Rv

pLDDT: mean 89.61, std 15.08, range [30.45, 98.94]